Protein AF-A0AAV0BMM6-F1 (afdb_monomer_lite)

Radius of gyration: 24.95 Å; chains: 1; bounding box: 66×65×52 Å

Structure (mmCIF, N/CA/C/O backbone):
data_AF-A0AAV0BMM6-F1
#
_entry.id   AF-A0AAV0BMM6-F1
#
loop_
_atom_site.group_PDB
_atom_site.id
_atom_site.type_symbol
_atom_site.label_atom_id
_atom_site.label_alt_id
_atom_site.label_comp_id
_atom_site.label_asym_id
_atom_site.label_entity_id
_atom_site.label_seq_id
_atom_site.pdbx_PDB_ins_code
_atom_site.Cartn_x
_atom_site.Cartn_y
_atom_site.Cartn_z
_atom_site.occupancy
_atom_site.B_iso_or_equiv
_atom_site.auth_seq_id
_atom_site.auth_comp_id
_atom_site.auth_asym_id
_atom_site.auth_atom_id
_atom_site.pdbx_PDB_model_num
ATOM 1 N N . MET A 1 1 ? -19.109 -22.423 9.534 1.00 37.66 1 MET A N 1
ATOM 2 C CA . MET A 1 1 ? -19.018 -21.474 8.407 1.00 37.66 1 MET A CA 1
ATOM 3 C C . MET A 1 1 ? -18.085 -22.087 7.391 1.00 37.66 1 MET A C 1
ATOM 5 O O . MET A 1 1 ? -16.923 -22.285 7.727 1.00 37.66 1 MET A O 1
ATOM 9 N N . ASP A 1 2 ? -18.597 -22.428 6.211 1.00 36.97 2 ASP A N 1
ATOM 10 C CA . ASP A 1 2 ? -17.791 -23.041 5.158 1.00 36.97 2 ASP A CA 1
ATOM 11 C C . ASP A 1 2 ? -16.670 -22.086 4.744 1.00 36.97 2 ASP A C 1
ATOM 13 O O . ASP A 1 2 ? -16.885 -20.926 4.364 1.00 36.97 2 ASP A O 1
ATOM 17 N N . GLY A 1 3 ? -15.451 -22.559 4.994 1.00 43.50 3 GLY A N 1
ATOM 18 C CA . GLY A 1 3 ? -14.225 -21.788 4.916 1.00 43.50 3 GLY A CA 1
ATOM 19 C C . GLY A 1 3 ? -13.854 -21.536 3.468 1.00 43.50 3 GLY A C 1
ATOM 20 O O . GLY A 1 3 ? -13.722 -22.468 2.682 1.00 43.50 3 GLY A O 1
ATOM 21 N N . VAL A 1 4 ? -13.640 -20.269 3.118 1.00 49.59 4 VAL A N 1
ATOM 22 C CA . VAL A 1 4 ? -12.898 -19.953 1.898 1.00 49.59 4 VAL A CA 1
ATOM 23 C C . VAL A 1 4 ? -11.470 -20.414 2.136 1.00 49.59 4 VAL A C 1
ATOM 25 O O . VAL A 1 4 ? -10.751 -19.811 2.943 1.00 49.59 4 VAL A O 1
ATOM 28 N N . GLU A 1 5 ? -11.101 -21.511 1.485 1.00 54.88 5 GLU A N 1
ATOM 29 C CA . GLU A 1 5 ? -9.789 -22.126 1.634 1.00 54.88 5 GLU A CA 1
ATOM 30 C C . GLU A 1 5 ? -8.688 -21.128 1.259 1.00 54.88 5 GLU A C 1
ATOM 32 O O . GLU A 1 5 ? -8.805 -20.374 0.290 1.00 54.88 5 GLU A O 1
ATOM 37 N N . THR A 1 6 ? -7.610 -21.070 2.045 1.00 56.88 6 THR A N 1
ATOM 38 C CA . THR A 1 6 ? -6.420 -20.321 1.618 1.00 56.88 6 THR A CA 1
ATOM 39 C C . THR A 1 6 ? -5.848 -20.949 0.353 1.00 56.88 6 THR A C 1
ATOM 41 O O . THR A 1 6 ? -5.922 -22.161 0.161 1.00 56.88 6 THR A O 1
ATOM 44 N N . SER A 1 7 ? -5.135 -20.165 -0.460 1.00 56.78 7 SER A N 1
ATOM 45 C CA . SER A 1 7 ? -4.299 -20.751 -1.511 1.00 56.78 7 SER A CA 1
ATOM 46 C C . SER A 1 7 ? -3.309 -21.763 -0.913 1.00 56.78 7 SER A C 1
ATOM 48 O O . SER A 1 7 ? -3.018 -22.773 -1.533 1.00 56.78 7 SER A O 1
ATOM 50 N N . SER A 1 8 ? -2.822 -21.588 0.325 1.00 59.91 8 SER A N 1
ATOM 51 C CA . SER A 1 8 ? -1.996 -22.602 1.007 1.00 59.91 8 SER A CA 1
ATOM 52 C C . SER A 1 8 ? -2.755 -23.875 1.406 1.00 59.91 8 SER A C 1
ATOM 54 O O . SER A 1 8 ? -2.145 -24.938 1.402 1.00 59.91 8 SER A O 1
ATOM 56 N N . GLU A 1 9 ? -4.045 -23.808 1.731 1.00 63.84 9 GLU A N 1
ATOM 57 C CA . GLU A 1 9 ? -4.907 -24.977 1.971 1.00 63.84 9 GLU A CA 1
ATOM 58 C C . GLU A 1 9 ? -5.203 -25.727 0.665 1.00 63.84 9 GLU A C 1
ATOM 60 O O . GLU A 1 9 ? -5.022 -26.943 0.618 1.00 63.84 9 GLU A O 1
ATOM 65 N N . ILE A 1 10 ? -5.522 -25.009 -0.416 1.00 60.19 10 ILE A N 1
ATOM 66 C CA . ILE A 1 10 ? -5.736 -25.587 -1.754 1.00 60.19 10 ILE A CA 1
ATOM 67 C C . ILE A 1 10 ? -4.442 -26.242 -2.267 1.00 60.19 10 ILE A C 1
ATOM 69 O O . ILE A 1 10 ? -4.452 -27.398 -2.687 1.00 60.19 10 ILE A O 1
ATOM 73 N N . ARG A 1 11 ? -3.299 -25.549 -2.137 1.00 68.19 11 ARG A N 1
ATOM 74 C CA . ARG A 1 11 ? -1.959 -26.065 -2.486 1.00 68.19 11 ARG A CA 1
ATOM 75 C C . ARG A 1 11 ? -1.604 -27.349 -1.738 1.00 68.19 11 ARG A C 1
ATOM 77 O O . ARG A 1 11 ? -0.871 -28.173 -2.268 1.00 68.19 11 ARG A O 1
ATOM 84 N N . LYS A 1 12 ? -2.092 -27.511 -0.505 1.00 63.53 12 LYS A N 1
ATOM 85 C CA . LYS A 1 12 ? -1.848 -28.702 0.323 1.00 63.53 12 LYS A CA 1
ATOM 86 C C . LYS A 1 12 ? -2.784 -29.863 0.001 1.00 63.53 12 LYS A C 1
ATOM 88 O O . LYS A 1 12 ? -2.392 -31.002 0.227 1.00 63.53 12 LYS A O 1
ATOM 93 N N . LYS A 1 13 ? -3.998 -29.593 -0.485 1.00 67.88 13 LYS A N 1
ATOM 94 C CA . LYS A 1 13 ? -4.983 -30.632 -0.816 1.00 67.88 13 LYS A CA 1
ATOM 95 C C . LYS A 1 13 ? -4.657 -31.379 -2.104 1.00 67.88 13 LYS A C 1
ATOM 97 O O . LYS A 1 13 ? -4.911 -32.575 -2.166 1.00 67.88 13 LYS A O 1
ATOM 102 N N . ASP A 1 14 ? -4.066 -30.702 -3.086 1.00 73.50 14 ASP A N 1
ATOM 103 C CA . ASP A 1 14 ? -3.629 -31.332 -4.334 1.00 73.50 14 ASP A CA 1
ATOM 104 C C . ASP A 1 14 ? -2.257 -30.806 -4.776 1.00 73.50 14 ASP A C 1
ATOM 106 O O . ASP A 1 14 ? -2.109 -30.003 -5.701 1.00 73.50 14 ASP A O 1
ATOM 110 N N . ILE A 1 15 ? -1.231 -31.261 -4.052 1.00 73.50 15 ILE A N 1
ATOM 111 C CA . ILE A 1 15 ? 0.168 -30.879 -4.281 1.00 73.50 15 ILE A CA 1
ATOM 112 C C . ILE A 1 15 ? 0.622 -31.286 -5.691 1.00 73.50 15 ILE A C 1
ATOM 114 O O . ILE A 1 15 ? 1.382 -30.550 -6.318 1.00 73.50 15 ILE A O 1
ATOM 118 N N . ALA A 1 16 ? 0.155 -32.434 -6.194 1.00 71.94 16 ALA A N 1
ATOM 119 C CA . ALA A 1 16 ? 0.571 -32.976 -7.483 1.00 71.94 16 ALA A CA 1
ATOM 120 C C . ALA A 1 16 ? 0.026 -32.140 -8.652 1.00 71.94 16 ALA A C 1
ATOM 122 O O . ALA A 1 16 ? 0.805 -31.701 -9.501 1.00 71.94 16 ALA A O 1
ATOM 123 N N . SER A 1 17 ? -1.278 -31.841 -8.665 1.00 76.00 17 SER A N 1
ATOM 124 C CA . SER A 1 17 ? -1.874 -31.011 -9.719 1.00 76.00 17 SER A CA 1
ATOM 125 C C . SER A 1 17 ? -1.401 -29.562 -9.641 1.00 76.00 17 SER A C 1
ATOM 127 O O . SER A 1 17 ? -1.143 -28.942 -10.674 1.00 76.00 17 SER A O 1
ATOM 129 N N . TYR A 1 18 ? -1.225 -29.017 -8.429 1.00 79.50 18 TYR A N 1
ATOM 130 C CA . TYR A 1 18 ? -0.640 -27.688 -8.261 1.00 79.50 18 TYR A CA 1
ATOM 131 C C . TYR A 1 18 ? 0.808 -27.642 -8.760 1.00 79.50 18 TYR A C 1
ATOM 133 O O . TYR A 1 18 ? 1.168 -26.700 -9.461 1.00 79.50 18 TYR A O 1
ATOM 141 N N . GLY A 1 19 ? 1.621 -28.660 -8.458 1.00 82.44 19 GLY A N 1
ATOM 142 C CA . GLY A 1 19 ? 2.994 -28.781 -8.951 1.00 82.44 19 GLY A CA 1
ATOM 143 C C . GLY A 1 19 ? 3.061 -28.772 -10.477 1.00 82.44 19 GLY A C 1
ATOM 144 O O . GLY A 1 19 ? 3.734 -27.916 -11.050 1.00 82.44 19 GLY A O 1
ATOM 145 N N . ALA A 1 20 ? 2.281 -29.634 -11.136 1.00 84.12 20 ALA A N 1
ATOM 146 C CA . ALA A 1 20 ? 2.231 -29.716 -12.596 1.00 84.12 20 ALA A CA 1
ATOM 147 C C . ALA A 1 20 ? 1.731 -28.412 -13.249 1.00 84.12 20 ALA A C 1
ATOM 149 O O . ALA A 1 20 ? 2.314 -27.924 -14.221 1.00 84.12 20 ALA A O 1
ATOM 150 N N . ALA A 1 21 ? 0.681 -27.795 -12.696 1.00 82.44 21 ALA A N 1
ATOM 151 C CA . ALA A 1 21 ? 0.183 -26.509 -13.179 1.00 82.44 21 ALA A CA 1
ATOM 152 C C . ALA A 1 21 ? 1.222 -25.395 -12.988 1.00 82.44 21 ALA A C 1
ATOM 154 O O . ALA A 1 21 ? 1.429 -24.566 -13.877 1.00 82.44 21 ALA A O 1
ATOM 155 N N . ARG A 1 22 ? 1.905 -25.378 -11.841 1.00 86.62 22 ARG A N 1
ATOM 156 C CA . ARG A 1 22 ? 2.946 -24.399 -11.541 1.00 86.62 22 ARG A CA 1
ATOM 157 C C . ARG A 1 22 ? 4.121 -24.540 -12.498 1.00 86.62 22 ARG A C 1
ATOM 159 O O . ARG A 1 22 ? 4.547 -23.531 -13.047 1.00 86.62 22 ARG A O 1
ATOM 166 N N . GLU A 1 23 ? 4.606 -25.752 -12.749 1.00 89.94 23 GLU A N 1
ATOM 167 C CA . GLU A 1 23 ? 5.657 -26.021 -13.740 1.00 89.94 23 GLU A CA 1
ATOM 168 C C . GLU A 1 23 ? 5.253 -25.545 -15.137 1.00 89.94 23 GLU A C 1
ATOM 170 O O . GLU A 1 23 ? 6.019 -24.836 -15.798 1.00 89.94 23 GLU A O 1
ATOM 175 N N . TYR A 1 24 ? 4.014 -25.835 -15.550 1.00 89.00 24 TYR A N 1
ATOM 176 C CA . TYR A 1 24 ? 3.466 -25.333 -16.805 1.00 89.00 24 TYR A CA 1
ATOM 177 C C . TYR A 1 24 ? 3.529 -23.800 -16.873 1.00 89.00 24 TYR A C 1
ATOM 179 O O . TYR A 1 24 ? 4.106 -23.251 -17.813 1.00 89.00 24 TYR A O 1
ATOM 187 N N . TYR A 1 25 ? 3.016 -23.082 -15.871 1.00 86.88 25 TYR A N 1
ATOM 188 C CA . TYR A 1 25 ? 3.047 -21.616 -15.879 1.00 86.88 25 TYR A CA 1
ATOM 189 C C . TYR A 1 25 ? 4.459 -21.044 -15.748 1.00 86.88 25 TYR A C 1
ATOM 191 O O . TYR A 1 25 ? 4.751 -20.024 -16.373 1.00 86.88 25 TYR A O 1
ATOM 199 N N . VAL A 1 26 ? 5.356 -21.696 -15.003 1.00 90.62 26 VAL A N 1
ATOM 200 C CA . VAL A 1 26 ? 6.769 -21.300 -14.914 1.00 90.62 26 VAL A CA 1
ATOM 201 C C . VAL A 1 26 ? 7.421 -21.397 -16.291 1.00 90.62 26 VAL A C 1
ATOM 203 O O . VAL A 1 26 ? 8.120 -20.466 -16.684 1.00 90.62 26 VAL A O 1
ATOM 206 N N . SER A 1 27 ? 7.121 -22.443 -17.069 1.00 88.38 27 SER A N 1
ATOM 207 C CA . SER A 1 27 ? 7.632 -22.593 -18.439 1.00 88.38 27 SER A CA 1
ATOM 208 C C . SER A 1 27 ? 7.134 -21.503 -19.401 1.00 88.38 27 SER A C 1
ATOM 210 O O . SER A 1 27 ? 7.818 -21.175 -20.367 1.00 88.38 27 SER A O 1
ATOM 212 N N . LYS A 1 28 ? 5.950 -20.922 -19.147 1.00 89.12 28 LYS A N 1
ATOM 213 C CA . LYS A 1 28 ? 5.341 -19.892 -20.007 1.00 89.12 28 LYS A CA 1
ATOM 214 C C . LYS A 1 28 ? 5.661 -18.460 -19.583 1.00 89.12 28 LYS A C 1
ATOM 216 O O . LYS A 1 28 ? 5.808 -17.597 -20.441 1.00 89.12 28 LYS A O 1
ATOM 221 N N . LEU A 1 29 ? 5.728 -18.191 -18.279 1.00 80.94 29 LEU A N 1
ATOM 222 C CA . LEU A 1 29 ? 5.784 -16.836 -17.709 1.00 80.9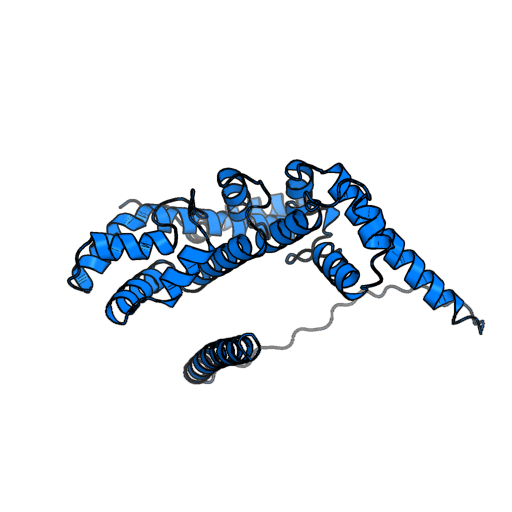4 29 LEU A CA 1
ATOM 223 C C . LEU A 1 29 ? 7.087 -16.548 -16.940 1.00 80.94 29 LEU A C 1
ATOM 225 O O . LEU A 1 29 ? 7.371 -15.395 -16.598 1.00 80.94 29 LEU A O 1
ATOM 229 N N . GLY A 1 30 ? 7.873 -17.589 -16.656 1.00 83.81 30 GLY A N 1
ATOM 230 C CA . GLY A 1 30 ? 9.050 -17.544 -15.794 1.00 83.81 30 GLY A CA 1
ATOM 231 C C . GLY A 1 30 ? 8.709 -17.543 -14.299 1.00 83.81 30 GLY A C 1
ATOM 232 O O . GLY A 1 30 ? 7.662 -17.050 -13.870 1.00 83.81 30 GLY A O 1
ATOM 233 N N . SER A 1 31 ? 9.637 -18.056 -13.484 1.00 85.00 31 SER A N 1
ATOM 234 C CA . SER A 1 31 ? 9.444 -18.275 -12.042 1.00 85.00 31 SER A CA 1
ATOM 235 C C . SER A 1 31 ? 8.995 -17.029 -11.282 1.00 85.00 31 SER A C 1
ATOM 237 O O . SER A 1 31 ? 8.081 -17.106 -10.464 1.00 85.00 31 SER A O 1
ATOM 239 N N . SER A 1 32 ? 9.579 -15.865 -11.579 1.00 80.69 32 SER A N 1
ATOM 240 C CA . SER A 1 32 ? 9.253 -14.633 -10.852 1.00 80.69 32 SER A CA 1
ATOM 241 C C . SER A 1 32 ? 7.830 -14.121 -11.125 1.00 80.69 32 SER A C 1
ATOM 243 O O . SER A 1 32 ? 7.269 -13.451 -10.268 1.00 80.69 32 SER A O 1
ATOM 245 N N . GLU A 1 33 ? 7.229 -14.398 -12.294 1.00 81.06 33 GLU A N 1
ATOM 246 C CA . GLU A 1 33 ? 5.852 -13.942 -12.586 1.00 81.06 33 GLU A CA 1
ATOM 247 C C . GLU A 1 33 ? 4.852 -14.841 -11.886 1.00 81.06 33 GLU A C 1
ATOM 249 O O . GLU A 1 33 ? 3.873 -14.362 -11.321 1.00 81.06 33 GLU A O 1
ATOM 254 N N . VAL A 1 34 ? 5.117 -16.146 -11.920 1.00 85.12 34 VAL A N 1
ATOM 255 C CA . VAL A 1 34 ? 4.301 -17.132 -11.221 1.00 85.12 34 VAL A CA 1
ATOM 256 C C . VAL A 1 34 ? 4.297 -16.830 -9.729 1.00 85.12 34 VAL A C 1
ATOM 258 O O . VAL A 1 34 ? 3.224 -16.697 -9.152 1.00 85.12 34 VAL A O 1
ATOM 261 N N . GLN A 1 35 ? 5.470 -16.596 -9.135 1.00 83.94 35 GLN A N 1
ATOM 262 C CA . GLN A 1 35 ? 5.571 -16.211 -7.729 1.00 83.94 35 GLN A CA 1
ATOM 263 C C . GLN A 1 35 ? 4.778 -14.932 -7.422 1.00 83.94 35 GLN A C 1
ATOM 265 O O . GLN A 1 35 ? 3.995 -14.909 -6.476 1.00 83.94 35 GLN A O 1
ATOM 270 N N . ARG A 1 36 ? 4.915 -13.881 -8.242 1.00 82.69 36 ARG A N 1
ATOM 271 C CA . ARG A 1 36 ? 4.151 -12.639 -8.055 1.00 82.69 36 ARG A CA 1
ATOM 272 C C . ARG A 1 36 ? 2.639 -12.896 -8.080 1.00 82.69 36 ARG A C 1
ATOM 274 O O . ARG A 1 36 ? 1.915 -12.364 -7.246 1.00 82.69 36 ARG A O 1
ATOM 281 N N . ARG A 1 37 ? 2.144 -13.714 -9.016 1.00 83.56 37 ARG A N 1
ATOM 282 C CA . ARG A 1 37 ? 0.711 -14.059 -9.121 1.00 83.56 37 ARG A CA 1
ATOM 283 C C . ARG A 1 37 ? 0.215 -14.885 -7.934 1.00 83.56 37 ARG A C 1
ATOM 285 O O . ARG A 1 37 ? -0.913 -14.687 -7.483 1.00 83.56 37 ARG A O 1
ATOM 292 N N . GLU A 1 38 ? 1.050 -15.778 -7.415 1.00 85.06 38 GLU A N 1
ATOM 293 C CA . GLU A 1 38 ? 0.770 -16.533 -6.190 1.00 85.06 38 GLU A CA 1
ATOM 294 C C . GLU A 1 38 ? 0.638 -15.583 -4.988 1.00 85.06 38 GLU A C 1
ATOM 296 O O . GLU A 1 38 ? -0.358 -15.638 -4.268 1.00 85.06 38 GLU A O 1
ATOM 301 N N . GLU A 1 39 ? 1.578 -14.647 -4.826 1.00 82.94 39 GLU A N 1
ATOM 302 C CA . GLU A 1 39 ? 1.552 -13.626 -3.769 1.00 82.94 39 GLU A CA 1
ATOM 303 C C . GLU A 1 39 ? 0.333 -12.697 -3.885 1.00 82.94 39 GLU A C 1
ATOM 305 O O . GLU A 1 39 ? -0.310 -12.377 -2.883 1.00 82.94 39 GLU A O 1
ATOM 310 N N . VAL A 1 40 ? -0.023 -12.297 -5.108 1.00 84.00 40 VAL A N 1
ATOM 311 C CA . VAL A 1 40 ? -1.235 -11.525 -5.411 1.00 84.00 40 VAL A CA 1
ATOM 312 C C . VAL A 1 40 ? -2.489 -12.269 -4.977 1.00 84.00 40 VAL A C 1
ATOM 314 O O . VAL A 1 40 ? -3.328 -11.702 -4.278 1.00 84.00 40 VAL A O 1
ATOM 317 N N . THR A 1 41 ? -2.594 -13.548 -5.329 1.00 82.44 41 THR A N 1
ATOM 318 C CA . THR A 1 41 ? -3.737 -14.386 -4.949 1.00 82.44 41 THR A CA 1
ATOM 319 C C . THR A 1 41 ? -3.844 -14.490 -3.427 1.00 82.44 41 THR A C 1
ATOM 321 O O . THR A 1 41 ? -4.918 -14.301 -2.856 1.00 82.44 41 THR A O 1
ATOM 324 N N . ASP A 1 42 ? -2.719 -14.713 -2.743 1.00 83.31 42 ASP A N 1
ATOM 325 C CA . ASP A 1 42 ? -2.668 -14.746 -1.281 1.00 83.31 42 ASP A CA 1
ATOM 326 C C . ASP A 1 42 ? -3.091 -13.408 -0.653 1.00 83.31 42 ASP A C 1
ATOM 328 O O . ASP A 1 42 ? -3.805 -13.391 0.353 1.00 83.31 42 ASP A O 1
ATOM 332 N N . ASN A 1 43 ? -2.691 -12.278 -1.240 1.00 81.69 43 ASN A N 1
ATOM 333 C CA . ASN A 1 43 ? -3.108 -10.951 -0.785 1.00 81.69 43 ASN A CA 1
ATOM 334 C C . ASN A 1 43 ? -4.612 -10.729 -0.977 1.00 81.69 43 ASN A C 1
ATOM 336 O O . ASN A 1 43 ? -5.273 -10.258 -0.052 1.00 81.69 43 ASN A O 1
ATOM 340 N N . GLN A 1 44 ? -5.169 -11.112 -2.126 1.00 82.56 44 GLN A N 1
ATOM 341 C CA . GLN A 1 44 ? -6.600 -10.987 -2.411 1.00 82.56 44 GLN A CA 1
ATOM 342 C C . GLN A 1 44 ? -7.448 -11.829 -1.452 1.00 82.56 44 GLN A C 1
ATOM 344 O O . GLN A 1 44 ? -8.423 -11.329 -0.893 1.00 82.56 44 GLN A O 1
ATOM 349 N N . ILE A 1 45 ? -7.038 -13.073 -1.179 1.00 83.75 45 ILE A N 1
ATOM 350 C CA . ILE A 1 45 ? -7.711 -13.942 -0.203 1.00 83.75 45 ILE A CA 1
ATOM 351 C C . ILE A 1 45 ? -7.655 -13.332 1.204 1.00 83.75 45 ILE A C 1
ATOM 353 O O . ILE A 1 45 ? -8.656 -13.350 1.922 1.00 83.75 45 ILE A O 1
ATOM 357 N N . LYS A 1 46 ? -6.508 -12.775 1.616 1.00 85.88 46 LYS A N 1
ATOM 358 C CA . LYS A 1 46 ? -6.379 -12.100 2.920 1.00 85.88 46 LYS A CA 1
ATOM 359 C C . LYS A 1 46 ? -7.320 -10.905 3.031 1.00 85.88 46 LYS A C 1
ATOM 361 O O . LYS A 1 46 ? -8.025 -10.802 4.029 1.00 85.88 46 LYS A O 1
ATOM 366 N N . GLN A 1 47 ? -7.370 -10.046 2.013 1.00 85.12 47 GLN A N 1
ATOM 367 C CA . GLN A 1 47 ? -8.282 -8.898 1.998 1.00 85.12 47 GLN A CA 1
ATOM 368 C C . GLN A 1 47 ? -9.742 -9.339 2.040 1.00 85.12 47 GLN A C 1
ATOM 370 O O . GLN A 1 47 ? -10.508 -8.833 2.854 1.00 85.12 47 GLN A O 1
ATOM 375 N N . PHE A 1 48 ? -10.111 -10.348 1.247 1.00 86.31 48 PHE A N 1
ATOM 376 C CA . PHE A 1 48 ? -11.457 -10.912 1.282 1.00 86.31 48 PHE A CA 1
ATOM 377 C C . PHE A 1 48 ? -11.838 -11.398 2.687 1.00 86.31 48 PHE A C 1
ATOM 379 O O . PHE A 1 48 ? -12.944 -11.138 3.154 1.00 86.31 48 PHE A O 1
ATOM 386 N N . ARG A 1 49 ? -10.922 -12.073 3.393 1.00 87.75 49 ARG A N 1
ATOM 387 C CA . ARG A 1 49 ? -11.151 -12.520 4.776 1.00 87.75 49 ARG A CA 1
ATOM 388 C C . ARG A 1 49 ? -11.326 -11.353 5.741 1.00 87.75 49 ARG A C 1
ATOM 390 O O . ARG A 1 49 ? -12.238 -11.406 6.558 1.00 87.75 49 ARG A O 1
ATOM 397 N N . ILE A 1 50 ? -10.492 -10.318 5.624 1.00 90.38 50 ILE A N 1
ATOM 398 C CA . ILE A 1 50 ? -10.588 -9.107 6.450 1.00 90.38 50 ILE A CA 1
ATOM 399 C C . ILE A 1 50 ? -11.957 -8.449 6.275 1.00 90.38 50 ILE A C 1
ATOM 401 O O . ILE A 1 50 ? -12.627 -8.179 7.268 1.00 90.38 50 ILE A O 1
ATOM 405 N N . VAL A 1 51 ? -12.376 -8.243 5.026 1.00 89.12 51 VAL A N 1
ATOM 406 C CA . VAL A 1 51 ? -13.669 -7.644 4.670 1.00 89.12 51 VAL A CA 1
ATOM 407 C C . VAL A 1 51 ? -14.823 -8.500 5.186 1.00 89.12 51 VAL A C 1
ATOM 409 O O . VAL A 1 51 ? -15.684 -8.017 5.917 1.00 89.12 51 VAL A O 1
ATOM 412 N N . LYS A 1 52 ? -14.811 -9.803 4.880 1.00 90.38 52 LYS A N 1
ATOM 413 C CA . LYS A 1 52 ? -15.874 -10.733 5.282 1.00 90.38 52 LYS A CA 1
ATOM 414 C C . LYS A 1 52 ? -16.028 -10.822 6.803 1.00 90.38 52 LYS A C 1
ATOM 416 O O . LYS A 1 52 ? -17.152 -10.916 7.282 1.00 90.38 52 LYS A O 1
ATOM 421 N N . GLY A 1 53 ? -14.924 -10.819 7.551 1.00 93.12 53 GLY A N 1
ATOM 422 C CA . GLY A 1 53 ? -14.931 -10.922 9.013 1.00 93.12 53 GLY A CA 1
ATOM 423 C C . GLY A 1 53 ? -15.078 -9.589 9.750 1.00 93.12 53 GLY A C 1
ATOM 424 O O . GLY A 1 53 ? -15.152 -9.591 10.976 1.00 93.12 53 GLY A O 1
ATOM 425 N N . TRP A 1 54 ? -15.116 -8.453 9.043 1.00 94.44 54 TRP A N 1
ATOM 426 C CA . TRP A 1 54 ? -15.010 -7.129 9.661 1.00 94.44 54 TRP A CA 1
ATOM 427 C C . TRP A 1 54 ? -16.104 -6.863 10.697 1.00 94.44 54 TRP A C 1
ATOM 429 O O . TRP A 1 54 ? -15.812 -6.501 11.835 1.00 94.44 54 TRP A O 1
ATOM 439 N N . LYS A 1 55 ? -17.369 -7.097 10.324 1.00 94.62 55 LYS A N 1
ATOM 440 C CA . LYS A 1 55 ? -18.525 -6.852 11.203 1.00 94.62 55 LYS A CA 1
ATOM 441 C C . LYS A 1 55 ? -18.540 -7.771 12.421 1.00 94.62 55 LYS A C 1
ATOM 443 O O . LYS A 1 55 ? -18.903 -7.334 13.511 1.00 94.62 55 LYS A O 1
ATOM 448 N N . ASP A 1 56 ? -18.127 -9.024 12.254 1.00 95.31 56 ASP A N 1
ATOM 449 C CA . ASP A 1 56 ? -18.020 -9.973 13.364 1.00 95.31 56 ASP A CA 1
ATOM 450 C C . ASP A 1 56 ? -16.914 -9.540 14.332 1.00 95.31 56 ASP A C 1
ATOM 452 O O . ASP A 1 56 ? -17.100 -9.562 15.553 1.00 95.31 56 ASP A O 1
ATOM 456 N N . GLN A 1 57 ? -15.787 -9.066 13.794 1.00 96.25 57 GLN A N 1
ATOM 457 C CA . GLN A 1 57 ? -14.696 -8.539 14.598 1.00 96.25 57 GLN A CA 1
ATOM 458 C C . GLN A 1 57 ? -15.098 -7.266 15.348 1.00 96.25 57 GLN A C 1
ATOM 460 O O . GLN A 1 57 ? -14.815 -7.160 16.538 1.00 96.25 57 GLN A O 1
ATOM 465 N N . GLU A 1 58 ? -15.788 -6.326 14.701 1.00 96.56 58 GLU A N 1
ATOM 466 C CA . GLU A 1 58 ? -16.292 -5.103 15.337 1.00 96.56 58 GLU A CA 1
ATOM 467 C C . GLU A 1 58 ? -17.152 -5.438 16.569 1.00 96.56 58 GLU A C 1
ATOM 469 O O . GLU A 1 58 ? -16.944 -4.907 17.663 1.00 96.56 58 GLU A O 1
ATOM 474 N N . GLN A 1 59 ? -18.061 -6.412 16.432 1.00 96.44 59 GLN A N 1
ATOM 475 C CA . GLN A 1 59 ? -18.868 -6.907 17.548 1.00 96.44 59 GLN A CA 1
ATOM 476 C C . GLN A 1 59 ? -18.021 -7.574 18.636 1.00 96.44 59 GLN A C 1
ATOM 478 O O . GLN A 1 59 ? -18.304 -7.400 19.823 1.00 96.44 59 GLN A O 1
ATOM 483 N N . SER A 1 60 ? -17.005 -8.345 18.249 1.00 96.88 60 SER A N 1
ATOM 484 C CA . SER A 1 60 ? -16.094 -9.002 19.186 1.00 96.88 60 SER A CA 1
ATOM 485 C C . SER A 1 60 ? -15.288 -7.987 20.003 1.00 96.88 60 SER A C 1
ATOM 487 O O . SER A 1 60 ? -15.160 -8.152 21.215 1.00 96.88 60 SER A O 1
ATOM 489 N N . ILE A 1 61 ? -14.777 -6.929 19.368 1.00 96.31 61 ILE A N 1
ATOM 490 C CA . ILE A 1 61 ? -14.010 -5.862 20.028 1.00 96.31 61 ILE A CA 1
ATOM 491 C C . ILE A 1 61 ? -14.912 -5.058 20.971 1.00 96.31 61 ILE A C 1
ATOM 493 O O . ILE A 1 61 ? -14.553 -4.842 22.126 1.00 96.31 61 ILE A O 1
ATOM 497 N N . SER A 1 62 ? -16.107 -4.666 20.515 1.00 96.12 62 SER A N 1
ATOM 498 C CA . SER A 1 62 ? -17.080 -3.942 21.347 1.00 96.12 62 SER A CA 1
ATOM 499 C C . SER A 1 62 ? -17.425 -4.725 22.618 1.00 96.12 62 SER A C 1
ATOM 501 O O . SER A 1 62 ? -17.377 -4.171 23.718 1.00 96.12 62 SER A O 1
ATOM 503 N N . LYS A 1 63 ? -17.675 -6.036 22.494 1.00 95.62 63 LYS A N 1
ATOM 504 C CA . LYS A 1 63 ? -17.943 -6.916 23.642 1.00 95.62 63 LYS A CA 1
ATOM 505 C C . LYS A 1 63 ? -16.732 -7.076 24.561 1.00 95.62 63 LYS A C 1
ATOM 507 O O . LYS A 1 63 ? -16.898 -7.037 25.775 1.00 95.62 63 LYS A O 1
ATOM 512 N N . SER A 1 64 ? -15.532 -7.274 24.013 1.00 94.50 64 SER A N 1
ATOM 513 C CA . SER A 1 64 ? -14.335 -7.547 24.821 1.00 94.50 64 SER A CA 1
ATOM 514 C C . SER A 1 64 ? -13.834 -6.322 25.585 1.00 94.50 64 SER A C 1
ATOM 516 O O . SER A 1 64 ? -13.294 -6.461 26.682 1.00 94.50 64 SER A O 1
ATOM 518 N N . LEU A 1 65 ? -14.028 -5.126 25.028 1.00 92.81 65 LEU A N 1
ATOM 519 C CA . LEU A 1 65 ? -13.631 -3.865 25.651 1.00 92.81 65 LEU A CA 1
ATOM 520 C C . LEU A 1 65 ? -14.767 -3.188 26.427 1.00 92.81 65 LEU A C 1
ATOM 522 O O . LEU A 1 65 ? -14.502 -2.209 27.120 1.00 92.81 65 LEU A O 1
ATOM 526 N N . ASN A 1 66 ? -15.991 -3.724 26.356 1.00 93.69 66 ASN A N 1
ATOM 527 C CA . ASN A 1 66 ? -17.204 -3.135 26.928 1.00 93.69 66 ASN A CA 1
ATOM 528 C C . ASN A 1 66 ? -17.411 -1.676 26.471 1.00 93.69 66 ASN A C 1
ATOM 530 O O . ASN A 1 66 ? -17.616 -0.777 27.286 1.00 93.69 66 ASN A O 1
ATOM 534 N N . LEU A 1 67 ? -17.313 -1.453 25.156 1.00 91.31 67 LEU A N 1
ATOM 535 C CA . LEU A 1 67 ? -17.442 -0.142 24.510 1.00 91.31 67 LEU A CA 1
ATOM 536 C C . L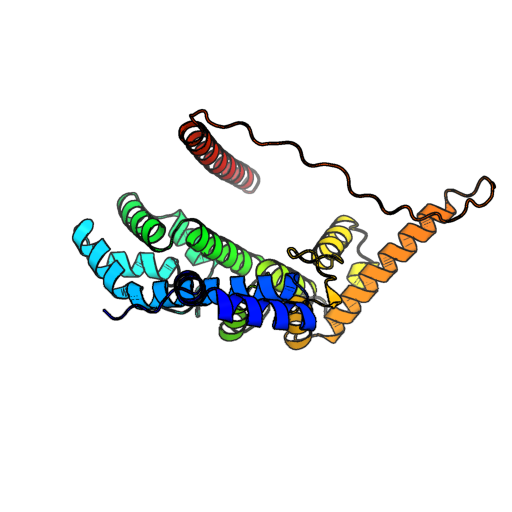EU A 1 67 ? -18.601 -0.125 23.499 1.00 91.31 67 LEU A C 1
ATOM 538 O O . LEU A 1 67 ? -18.917 -1.176 22.925 1.00 91.31 67 LEU A O 1
ATOM 542 N N . PRO A 1 68 ? -19.211 1.048 23.233 1.00 92.88 68 PRO A N 1
ATOM 543 C CA . PRO A 1 68 ? -20.197 1.208 22.166 1.00 92.88 68 PRO A CA 1
ATOM 544 C C . PRO A 1 68 ? -19.642 0.752 20.813 1.00 92.88 68 PRO A C 1
ATOM 546 O O . PRO A 1 68 ? -18.461 0.946 20.514 1.00 92.88 68 PRO A O 1
ATOM 549 N N . LYS A 1 69 ? -20.493 0.146 19.978 1.00 92.56 69 LYS A N 1
ATOM 550 C CA . LYS A 1 69 ? -20.074 -0.340 18.654 1.00 92.56 69 LYS A CA 1
ATOM 551 C C . LYS A 1 69 ? -19.658 0.808 17.747 1.00 92.56 69 LYS A C 1
ATOM 553 O O . LYS A 1 69 ? -18.722 0.660 16.979 1.00 92.56 69 LYS A O 1
ATOM 558 N N . GLU A 1 70 ? -20.315 1.949 17.889 1.00 92.00 70 GLU A N 1
ATOM 559 C CA . GLU A 1 70 ? -20.080 3.169 17.125 1.00 92.00 70 GLU A CA 1
ATOM 560 C C . GLU A 1 70 ? -18.636 3.659 17.293 1.00 92.00 70 GLU A C 1
ATOM 562 O O . GLU A 1 70 ? -18.004 4.059 16.317 1.00 92.00 70 GLU A O 1
ATOM 567 N N . GLU A 1 71 ? -18.084 3.549 18.504 1.00 90.69 71 GLU A N 1
ATOM 568 C CA . GLU A 1 71 ? -16.700 3.928 18.794 1.00 90.69 71 GLU A CA 1
ATOM 569 C C . GLU A 1 71 ? -15.708 2.969 18.124 1.00 90.69 71 GLU A C 1
ATOM 571 O O . GLU A 1 71 ? -14.769 3.376 17.438 1.00 90.69 71 GLU A O 1
ATOM 576 N N . VAL A 1 72 ? -15.969 1.663 18.239 1.00 94.38 72 VAL A N 1
ATOM 577 C CA . VAL A 1 72 ? -15.165 0.624 17.579 1.00 94.38 72 VAL A CA 1
ATOM 578 C C . VAL A 1 72 ? -15.200 0.779 16.059 1.00 94.38 72 VAL A C 1
ATOM 580 O O . VAL A 1 72 ? -14.160 0.666 15.401 1.00 94.38 72 VAL A O 1
ATOM 583 N N . HIS A 1 73 ? -16.381 1.067 15.517 1.00 93.75 73 HIS A N 1
ATOM 584 C CA . HIS A 1 73 ? -16.624 1.311 14.104 1.00 93.75 73 HIS A CA 1
ATOM 585 C C . HIS A 1 73 ? -15.858 2.542 13.608 1.00 93.75 73 HIS A C 1
ATOM 587 O O . HIS A 1 73 ? -15.165 2.463 12.593 1.00 93.75 73 HIS A O 1
ATOM 593 N N . ARG A 1 74 ? -15.906 3.660 14.350 1.00 91.94 74 ARG A N 1
ATOM 594 C CA . ARG A 1 74 ? -15.176 4.898 14.032 1.00 91.94 74 ARG A CA 1
ATOM 595 C C . ARG A 1 74 ? -13.680 4.637 13.860 1.00 91.94 74 ARG A C 1
ATOM 597 O O . ARG A 1 74 ? -13.116 5.004 12.830 1.00 91.94 74 ARG A O 1
ATOM 604 N N . ILE A 1 75 ? -13.049 3.968 14.827 1.00 91.44 75 ILE A N 1
ATOM 605 C CA . ILE A 1 75 ? -11.617 3.632 14.758 1.00 91.44 75 ILE A CA 1
ATOM 606 C C . ILE A 1 75 ? -11.327 2.653 13.617 1.00 91.44 75 ILE A C 1
ATOM 608 O O . ILE A 1 75 ? -10.338 2.810 12.901 1.00 91.44 75 ILE A O 1
ATOM 612 N N . GLY A 1 76 ? -12.202 1.670 13.402 1.00 91.81 76 GLY A N 1
ATOM 613 C CA . GLY A 1 76 ? -12.088 0.744 12.279 1.00 91.81 76 GLY A CA 1
ATOM 614 C C . GLY A 1 76 ? -12.099 1.460 10.922 1.00 91.81 76 GLY A C 1
ATOM 615 O O . GLY A 1 76 ? -11.291 1.145 10.044 1.00 91.81 76 GLY A O 1
ATOM 616 N N . ASN A 1 77 ? -12.953 2.471 10.761 1.00 90.69 77 ASN A N 1
ATOM 617 C CA . ASN A 1 77 ? -13.051 3.258 9.531 1.00 90.69 77 ASN A CA 1
ATOM 618 C C . ASN A 1 77 ? -11.814 4.122 9.269 1.00 90.69 77 ASN A C 1
ATOM 620 O O . ASN A 1 77 ? -11.439 4.278 8.109 1.00 90.69 77 ASN A O 1
ATOM 624 N N . LEU A 1 78 ? -11.108 4.596 10.305 1.00 89.50 78 LEU A N 1
ATOM 625 C CA . LEU A 1 78 ? -9.800 5.252 10.124 1.00 89.50 78 LEU A CA 1
ATOM 626 C C . LEU A 1 78 ? -8.773 4.320 9.462 1.00 89.50 78 LEU A C 1
ATOM 628 O O . LEU A 1 78 ? -7.842 4.773 8.801 1.00 89.50 78 LEU A O 1
ATOM 632 N N . LEU A 1 79 ? -8.949 3.006 9.615 1.00 88.94 79 LEU A N 1
ATOM 633 C CA . LEU A 1 79 ? -8.130 1.987 8.966 1.00 88.94 79 LEU A CA 1
ATOM 634 C C . LEU A 1 79 ? -8.721 1.507 7.638 1.00 88.94 79 LEU A C 1
ATOM 636 O O . LEU A 1 79 ? -8.211 0.537 7.087 1.00 88.94 79 LEU A O 1
ATOM 640 N N . GLY A 1 80 ? -9.771 2.143 7.121 1.00 83.56 80 GLY A N 1
ATOM 641 C CA . GLY A 1 80 ? -10.426 1.789 5.862 1.00 83.56 80 GLY A CA 1
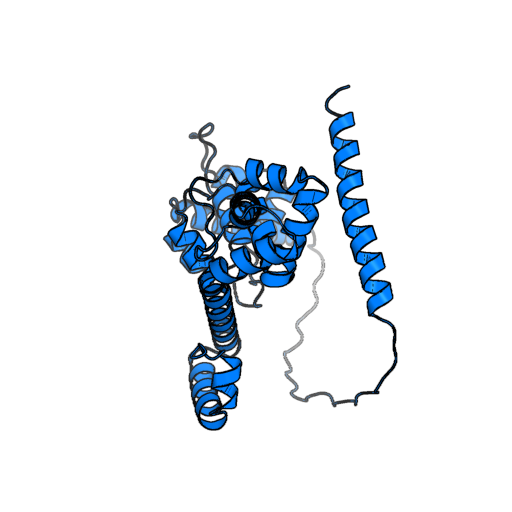ATOM 642 C C . GLY A 1 80 ? -11.666 0.893 5.997 1.00 83.56 80 GLY A C 1
ATOM 643 O O . GLY A 1 80 ? -12.300 0.581 4.993 1.00 83.56 80 GLY A O 1
ATOM 644 N N . GLY A 1 81 ? -12.059 0.470 7.199 1.00 85.88 81 GLY A N 1
ATOM 645 C CA . GLY A 1 81 ? -13.333 -0.236 7.378 1.00 85.88 81 GLY A CA 1
ATOM 646 C C . GLY A 1 81 ? -13.429 -1.595 6.663 1.00 85.88 81 GLY A C 1
ATOM 647 O O . GLY A 1 81 ? -12.426 -2.281 6.436 1.00 85.88 81 GLY A O 1
ATOM 648 N N . ASP A 1 82 ? -14.665 -1.970 6.315 1.00 82.06 82 ASP A N 1
ATOM 649 C CA . ASP A 1 82 ? -15.054 -3.261 5.724 1.00 82.06 82 ASP A CA 1
ATOM 650 C C . ASP A 1 82 ? -14.974 -3.308 4.193 1.00 82.06 82 ASP A C 1
ATOM 652 O O . ASP A 1 82 ? -15.359 -4.298 3.575 1.00 82.06 82 ASP A O 1
ATOM 656 N N . LYS A 1 83 ? -14.473 -2.259 3.554 1.00 77.62 83 LYS A N 1
ATOM 657 C CA . LYS A 1 83 ? -14.313 -2.213 2.102 1.00 77.62 83 LYS A CA 1
ATOM 658 C C . LYS A 1 83 ? -13.008 -2.885 1.672 1.00 77.62 83 LYS A C 1
ATOM 660 O O . LYS A 1 83 ? -12.048 -3.012 2.438 1.00 77.62 83 LYS A O 1
ATOM 665 N N . PHE A 1 84 ? -12.968 -3.306 0.409 1.00 69.69 84 PHE A N 1
ATOM 666 C CA . PHE A 1 84 ? -11.735 -3.813 -0.179 1.00 69.69 84 PHE A CA 1
ATOM 667 C C . PHE A 1 84 ? -10.700 -2.686 -0.212 1.00 69.69 84 PHE A C 1
ATOM 669 O O . PHE A 1 84 ? -10.981 -1.608 -0.717 1.00 69.69 84 PHE A O 1
ATOM 676 N N . PHE A 1 85 ? -9.529 -2.919 0.372 1.00 63.69 85 PHE A N 1
ATOM 677 C CA . PHE A 1 85 ? -8.532 -1.872 0.551 1.00 63.69 85 PHE A CA 1
ATOM 678 C C . PHE A 1 85 ? -7.801 -1.520 -0.766 1.00 63.69 85 PHE A C 1
ATOM 680 O O . PHE A 1 85 ? -7.435 -2.447 -1.502 1.00 63.69 85 PHE A O 1
ATOM 687 N N . PRO A 1 86 ? -7.475 -0.231 -1.014 1.00 57.59 86 PRO A N 1
ATOM 688 C CA . PRO A 1 86 ? -7.828 0.945 -0.235 1.00 57.59 86 PRO A CA 1
ATOM 689 C C . PRO A 1 86 ? -9.284 1.336 -0.366 1.00 57.59 86 PRO A C 1
ATOM 691 O O . PRO A 1 86 ? -9.891 1.220 -1.416 1.00 57.59 86 PRO A O 1
ATOM 694 N N . SER A 1 87 ? -9.791 1.822 0.749 1.00 58.12 87 SER A N 1
ATOM 695 C CA . SER A 1 87 ? -11.198 2.100 0.977 1.00 58.12 87 SER A CA 1
ATOM 696 C C . SER A 1 87 ? -11.414 3.496 1.555 1.00 58.12 87 SER A C 1
ATOM 698 O O . SER A 1 87 ? -12.351 3.741 2.319 1.00 58.12 87 SER A O 1
ATOM 700 N N . PHE A 1 88 ? -10.483 4.394 1.245 1.00 60.56 88 PHE A N 1
ATOM 701 C CA . PHE A 1 88 ? -10.432 5.755 1.754 1.00 60.56 88 PHE A CA 1
ATOM 702 C C . PHE A 1 88 ? -11.246 6.720 0.877 1.00 60.56 88 PHE A C 1
ATOM 704 O O . PHE A 1 88 ? -10.815 7.857 0.683 1.00 60.56 88 PHE A O 1
ATOM 711 N N . ASP A 1 89 ? -12.418 6.279 0.402 1.00 53.31 89 ASP A N 1
ATOM 712 C CA . ASP A 1 89 ? -13.350 7.101 -0.382 1.00 53.31 89 ASP A CA 1
ATOM 713 C C . ASP A 1 89 ? -13.603 8.433 0.324 1.00 53.31 89 ASP A C 1
ATOM 715 O O . ASP A 1 89 ? -14.055 8.461 1.471 1.00 53.31 89 ASP A O 1
ATOM 719 N N . ASP A 1 90 ? -13.307 9.534 -0.369 1.00 56.75 90 ASP A N 1
ATOM 720 C CA . ASP A 1 90 ? -13.485 10.912 0.106 1.00 56.75 90 ASP A CA 1
ATOM 721 C C . ASP A 1 90 ? -12.764 11.246 1.425 1.00 56.75 90 ASP A C 1
ATOM 723 O O . ASP A 1 90 ? -12.964 12.316 2.008 1.00 56.75 90 ASP A O 1
ATOM 727 N N . VAL A 1 91 ? -11.886 10.360 1.903 1.00 65.56 91 VAL A N 1
ATOM 728 C CA . VAL A 1 91 ? -11.199 10.555 3.169 1.00 65.56 91 VAL A CA 1
ATOM 729 C C . VAL A 1 91 ? -9.934 11.374 2.945 1.00 65.56 91 VAL A C 1
ATOM 731 O O . VAL A 1 91 ? -9.020 11.004 2.203 1.00 65.56 91 VAL A O 1
ATOM 734 N N . ASN A 1 92 ? -9.834 12.495 3.654 1.00 81.38 92 ASN A N 1
ATOM 735 C CA . ASN A 1 92 ? -8.601 13.260 3.717 1.00 81.38 92 ASN A CA 1
ATOM 736 C C . ASN A 1 92 ? -7.530 12.435 4.454 1.00 81.38 92 ASN A C 1
ATOM 738 O O . ASN A 1 92 ? -7.570 12.263 5.677 1.00 81.38 92 ASN A O 1
ATOM 742 N N . ALA A 1 93 ? -6.561 11.909 3.699 1.00 85.44 93 ALA A N 1
ATOM 743 C CA . ALA A 1 93 ? -5.505 11.049 4.231 1.00 85.44 93 ALA A CA 1
ATOM 744 C C . ALA A 1 93 ? -4.704 11.724 5.358 1.00 85.44 93 ALA A C 1
ATOM 746 O O . ALA A 1 93 ? -4.356 11.070 6.341 1.00 85.44 93 ALA A O 1
ATOM 747 N N . GLY A 1 94 ? -4.464 13.037 5.257 1.00 85.50 94 GLY A N 1
ATOM 748 C CA . GLY A 1 94 ? -3.774 13.805 6.294 1.00 85.50 94 GLY A CA 1
ATOM 749 C C . GLY A 1 94 ? -4.610 13.969 7.565 1.00 85.50 94 GLY A C 1
ATOM 750 O O . GLY A 1 94 ? -4.089 13.841 8.671 1.00 85.50 94 GLY A O 1
ATOM 751 N N . GLU A 1 95 ? -5.918 14.205 7.439 1.00 87.94 95 GLU A N 1
ATOM 752 C CA . GLU A 1 95 ? -6.825 14.237 8.599 1.00 87.94 95 GLU A CA 1
ATOM 753 C C . GLU A 1 95 ? -6.958 12.864 9.255 1.00 87.94 95 GLU A C 1
ATOM 755 O O . GLU A 1 95 ? -6.941 12.772 10.479 1.00 87.94 95 GLU A O 1
ATOM 760 N N . THR A 1 96 ? -6.990 11.793 8.463 1.00 89.50 96 THR A N 1
ATOM 761 C CA . THR A 1 96 ? -7.030 10.412 8.968 1.00 89.50 96 THR A CA 1
ATOM 762 C C . THR A 1 96 ? -5.777 10.068 9.751 1.00 89.50 96 THR A C 1
ATOM 764 O O . THR A 1 96 ? -5.862 9.533 10.852 1.00 89.50 96 THR A O 1
ATOM 767 N N . LEU A 1 97 ? -4.600 10.406 9.216 1.00 89.69 97 LEU A N 1
ATOM 768 C CA . LEU A 1 97 ? -3.335 10.188 9.911 1.00 89.69 97 LEU A CA 1
ATOM 769 C C . LEU A 1 97 ? -3.284 10.968 11.223 1.00 89.69 97 LEU A C 1
ATOM 771 O O . LEU A 1 97 ? -2.931 10.393 12.247 1.00 89.69 97 LEU A O 1
ATOM 775 N N . LYS A 1 98 ? -3.714 12.235 11.224 1.00 89.94 98 LYS A N 1
ATOM 776 C CA . LYS A 1 98 ? -3.823 13.029 12.456 1.00 89.94 98 LYS A CA 1
ATOM 777 C C . LYS A 1 98 ? -4.816 12.427 13.444 1.00 89.94 98 LYS A C 1
ATOM 779 O O . LYS A 1 98 ? -4.542 12.435 14.637 1.00 89.94 98 LYS A O 1
ATOM 784 N N . ALA A 1 99 ? -5.955 11.920 12.978 1.00 89.50 99 ALA A N 1
ATOM 785 C CA . ALA A 1 99 ? -6.936 11.270 13.838 1.00 89.50 99 ALA A CA 1
ATOM 786 C C . ALA A 1 99 ? -6.346 10.015 14.495 1.00 89.50 99 ALA A C 1
ATOM 788 O O . ALA A 1 99 ? -6.506 9.844 15.695 1.00 89.50 99 ALA A O 1
ATOM 789 N N . ILE A 1 100 ? -5.599 9.198 13.742 1.00 89.38 100 ILE A N 1
ATOM 790 C CA . ILE A 1 100 ? -4.884 8.026 14.273 1.00 89.38 100 ILE A CA 1
ATOM 791 C C . ILE A 1 100 ? -3.782 8.440 15.266 1.00 89.38 100 ILE A C 1
ATOM 793 O O . ILE A 1 100 ? -3.580 7.766 16.270 1.00 89.38 100 ILE A O 1
ATOM 797 N N . GLU A 1 101 ? -3.058 9.531 15.001 1.00 87.00 101 GLU A N 1
ATOM 798 C CA . GLU A 1 101 ? -1.981 10.028 15.873 1.00 87.00 101 GLU A CA 1
ATOM 799 C C . GLU A 1 101 ? -2.485 10.673 17.173 1.00 87.00 101 GLU A C 1
ATOM 801 O O . GLU A 1 101 ? -1.749 10.692 18.157 1.00 87.00 101 GLU A O 1
ATOM 806 N N . ASN A 1 102 ? -3.713 11.198 17.179 1.00 88.94 102 ASN A N 1
ATOM 807 C CA . ASN A 1 102 ? -4.311 11.909 18.313 1.00 88.94 102 ASN A CA 1
ATOM 808 C C . ASN A 1 102 ? -5.334 11.064 19.093 1.00 88.94 102 ASN A C 1
ATOM 810 O O . ASN A 1 102 ? -6.110 11.627 19.865 1.00 88.94 102 ASN A O 1
ATOM 814 N N . LEU A 1 103 ? -5.372 9.747 18.875 1.00 87.88 103 LEU A N 1
ATOM 815 C CA . LEU A 1 103 ? -6.211 8.843 19.662 1.00 87.88 103 LEU A CA 1
ATOM 816 C C . LEU A 1 103 ? -5.816 8.898 21.143 1.00 87.88 103 LEU A C 1
ATOM 818 O O . LEU A 1 103 ? -4.633 8.971 21.475 1.00 87.88 103 LEU A O 1
ATOM 822 N N . ASP A 1 104 ? -6.807 8.874 22.032 1.00 81.06 104 ASP A N 1
ATOM 823 C CA . ASP A 1 104 ? -6.567 8.834 23.473 1.00 81.06 104 ASP A CA 1
ATOM 824 C C . ASP A 1 104 ? -6.310 7.404 23.991 1.00 81.06 104 ASP A C 1
ATOM 826 O O . ASP A 1 104 ? -6.394 6.419 23.258 1.00 81.06 104 ASP A O 1
ATOM 830 N N . ASN A 1 105 ? -6.014 7.260 25.288 1.00 73.44 105 ASN A N 1
ATOM 831 C CA . ASN A 1 105 ? -5.700 5.959 25.897 1.00 73.44 105 ASN A CA 1
ATOM 832 C C . ASN A 1 105 ? -6.829 4.911 25.762 1.00 73.44 105 ASN A C 1
ATOM 834 O O . ASN A 1 105 ? -6.562 3.708 25.837 1.00 73.44 105 ASN A O 1
ATOM 838 N N . SER A 1 106 ? -8.092 5.335 25.641 1.00 68.44 106 SER A N 1
ATOM 839 C CA . SER A 1 106 ? -9.227 4.424 25.462 1.00 68.44 106 SER A CA 1
ATOM 840 C C . SER A 1 106 ? -9.336 3.965 24.006 1.00 68.44 106 SER A C 1
ATOM 842 O O . SER A 1 106 ? -9.479 2.764 23.752 1.00 68.44 106 SER A O 1
ATOM 844 N N . ASP A 1 107 ? -9.108 4.886 23.073 1.00 82.00 107 ASP A N 1
ATOM 845 C CA . ASP A 1 107 ? -9.045 4.639 21.636 1.00 82.00 107 ASP A CA 1
ATOM 846 C C . ASP A 1 107 ? -7.840 3.769 21.242 1.00 82.00 107 ASP A C 1
ATOM 848 O O . ASP A 1 107 ? -7.944 2.915 20.358 1.00 82.00 107 ASP A O 1
ATOM 852 N N . GLU A 1 108 ? -6.701 3.907 21.927 1.00 85.38 108 GLU A N 1
ATOM 853 C CA . GLU A 1 108 ? -5.502 3.095 21.681 1.00 85.38 108 GLU A CA 1
ATOM 854 C C . GLU A 1 108 ? -5.761 1.594 21.883 1.00 85.38 108 GLU A C 1
ATOM 856 O O . GLU A 1 108 ? -5.236 0.757 21.142 1.00 85.38 108 GLU A O 1
ATOM 861 N N . ARG A 1 109 ? -6.610 1.226 22.854 1.00 90.56 109 ARG A N 1
ATOM 862 C CA . ARG A 1 109 ? -6.985 -0.179 23.095 1.00 90.56 109 ARG A CA 1
ATOM 863 C C . ARG A 1 109 ? -7.834 -0.735 21.957 1.00 90.56 109 ARG A C 1
ATOM 865 O O . ARG A 1 109 ? -7.647 -1.887 21.562 1.00 90.56 109 ARG A O 1
ATOM 872 N N . VAL A 1 110 ? -8.742 0.082 21.426 1.00 93.38 110 VAL A N 1
ATOM 873 C CA . VAL A 1 110 ? -9.573 -0.263 20.266 1.00 93.38 110 VAL A CA 1
ATOM 874 C C . VAL A 1 110 ? -8.699 -0.401 19.021 1.00 93.38 110 VAL A C 1
ATOM 876 O O . VAL A 1 110 ? -8.803 -1.397 18.303 1.00 93.38 110 VAL A O 1
ATOM 879 N N . LEU A 1 111 ? -7.782 0.545 18.801 1.00 93.00 111 LEU A N 1
ATOM 880 C CA . LEU A 1 111 ? -6.821 0.497 17.703 1.00 93.00 111 LEU A CA 1
ATOM 881 C C . LEU A 1 111 ? -5.968 -0.772 17.775 1.00 93.00 111 LEU A C 1
ATOM 883 O O . LEU A 1 111 ? -5.807 -1.458 16.768 1.00 93.00 111 LEU A O 1
ATOM 887 N N . GLN A 1 112 ? -5.453 -1.124 18.955 1.00 93.88 112 GLN A N 1
ATOM 888 C CA . GLN A 1 112 ? -4.651 -2.333 19.121 1.00 93.88 112 GLN A CA 1
ATOM 889 C C . GLN A 1 112 ? -5.455 -3.602 18.804 1.00 93.88 112 GLN A C 1
ATOM 891 O O . GLN A 1 112 ? -4.937 -4.495 18.136 1.00 93.88 112 GLN A O 1
ATOM 896 N N . ALA A 1 113 ? -6.729 -3.665 19.197 1.00 95.12 113 ALA A N 1
ATOM 897 C CA . ALA A 1 113 ? -7.595 -4.794 18.861 1.00 95.12 113 ALA A CA 1
ATOM 898 C C . ALA A 1 113 ? -7.832 -4.918 17.341 1.00 95.12 113 ALA A C 1
ATOM 900 O O . ALA A 1 113 ? -7.852 -6.026 16.798 1.00 95.12 113 ALA A O 1
ATOM 901 N N . TRP A 1 114 ? -7.940 -3.790 16.632 1.00 95.69 114 TRP A N 1
ATOM 902 C CA . TRP A 1 114 ? -7.969 -3.776 15.168 1.00 95.69 114 TRP A CA 1
ATOM 903 C C . TRP A 1 114 ? -6.635 -4.199 14.540 1.00 95.69 114 TRP A C 1
ATOM 905 O O . TRP A 1 114 ? -6.629 -4.950 13.565 1.00 95.69 114 TRP A O 1
ATOM 915 N N . VAL A 1 115 ? -5.500 -3.772 15.100 1.00 94.62 115 VAL A N 1
ATOM 916 C CA . VAL A 1 115 ? -4.160 -4.200 14.658 1.00 94.62 115 VAL A CA 1
ATOM 917 C C . VAL A 1 115 ? -3.987 -5.710 14.808 1.00 94.62 115 VAL A C 1
ATOM 919 O O . VAL A 1 115 ? -3.411 -6.347 13.924 1.00 94.62 115 VAL A O 1
ATOM 922 N N . ASP A 1 116 ? -4.491 -6.288 15.896 1.00 95.19 116 ASP A N 1
ATOM 923 C CA . ASP A 1 116 ? -4.414 -7.726 16.147 1.00 95.19 116 ASP A CA 1
ATOM 924 C C . ASP A 1 116 ? -5.258 -8.521 15.141 1.00 95.19 116 ASP A C 1
ATOM 926 O O . ASP A 1 116 ? -4.803 -9.552 14.644 1.00 95.19 116 ASP A O 1
ATOM 930 N N . TYR A 1 117 ? -6.436 -8.008 14.769 1.00 94.94 117 TYR A N 1
ATOM 931 C CA . TYR A 1 117 ? -7.281 -8.600 13.728 1.00 94.94 117 TYR A CA 1
ATOM 932 C C . TYR A 1 117 ? -6.662 -8.516 12.326 1.00 94.94 117 TYR A C 1
ATOM 934 O O . TYR A 1 117 ? -6.579 -9.515 11.613 1.00 94.94 117 TYR A O 1
ATOM 942 N N . LEU A 1 118 ? -6.210 -7.324 11.928 1.00 91.88 118 LEU A N 1
ATOM 943 C CA . LEU A 1 118 ? -5.590 -7.087 10.620 1.00 91.88 118 LEU A CA 1
ATOM 944 C C . LEU A 1 118 ? -4.262 -7.839 10.470 1.00 91.88 118 LEU A C 1
ATOM 946 O O . LEU A 1 118 ? -3.875 -8.262 9.378 1.00 91.88 118 LEU A O 1
ATOM 950 N N . GLY A 1 119 ? -3.534 -7.966 11.575 1.00 92.44 119 GLY A N 1
ATOM 951 C CA . GLY A 1 119 ? -2.132 -8.328 11.587 1.00 92.44 119 GLY A CA 1
ATOM 952 C C . GLY A 1 119 ? -1.225 -7.136 11.261 1.00 92.44 119 GLY A C 1
ATOM 953 O O . GLY A 1 119 ? -1.548 -6.227 10.491 1.00 92.44 119 GLY A O 1
ATOM 954 N N . LYS A 1 120 ? -0.015 -7.169 11.828 1.00 89.69 120 LYS A N 1
ATOM 955 C CA . LYS A 1 120 ? 0.949 -6.054 11.780 1.00 89.69 120 LYS A CA 1
ATOM 956 C C . LYS A 1 120 ? 1.322 -5.609 10.367 1.00 89.69 120 LYS A C 1
ATOM 958 O O . LYS A 1 120 ? 1.446 -4.413 10.119 1.00 89.69 120 LYS A O 1
ATOM 963 N N . GLU A 1 121 ? 1.519 -6.556 9.452 1.00 87.88 121 GLU A N 1
ATOM 964 C CA . GLU A 1 121 ? 1.918 -6.234 8.077 1.00 87.88 121 GLU A CA 1
ATOM 965 C C . GLU A 1 121 ? 0.795 -5.558 7.296 1.00 87.88 121 GLU A C 1
ATOM 967 O O . GLU A 1 121 ? 1.059 -4.649 6.514 1.00 87.88 121 GLU A O 1
ATOM 972 N N . GLU A 1 122 ? -0.456 -5.956 7.526 1.00 88.81 122 GLU A N 1
ATOM 973 C CA . GLU A 1 122 ? -1.586 -5.311 6.872 1.00 88.81 122 GLU A CA 1
ATOM 974 C C . GLU A 1 122 ? -1.798 -3.902 7.405 1.00 88.81 122 GLU A C 1
ATOM 976 O O . GLU A 1 122 ? -1.814 -2.958 6.621 1.00 88.81 122 GLU A O 1
ATOM 981 N N . PHE A 1 123 ? -1.840 -3.739 8.728 1.00 91.00 123 PHE A N 1
ATOM 982 C CA . PHE A 1 123 ? -1.897 -2.418 9.348 1.00 91.00 123 PHE A CA 1
ATOM 983 C C . PHE A 1 123 ? -0.797 -1.491 8.804 1.00 91.00 123 PHE A C 1
ATOM 985 O O . PHE A 1 123 ? -1.067 -0.379 8.352 1.00 91.00 123 PHE A O 1
ATOM 992 N N . LYS A 1 124 ? 0.450 -1.978 8.748 1.00 90.06 124 LYS A N 1
ATOM 993 C CA . LYS A 1 124 ? 1.582 -1.231 8.191 1.00 90.06 124 LYS A CA 1
ATOM 994 C C . LYS A 1 124 ? 1.360 -0.839 6.728 1.00 90.06 124 LYS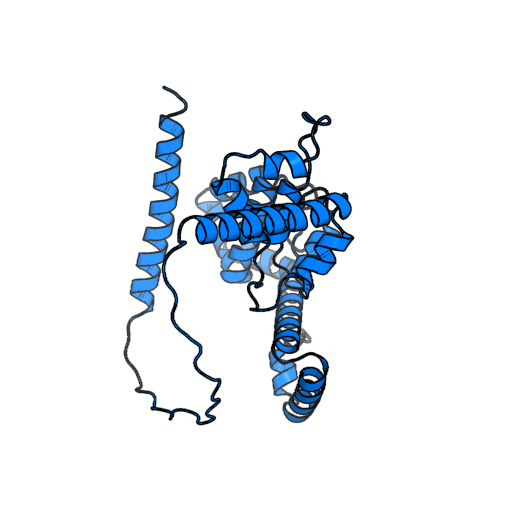 A C 1
ATOM 996 O O . LYS A 1 124 ? 1.680 0.293 6.368 1.00 90.06 124 LYS A O 1
ATOM 1001 N N . ARG A 1 125 ? 0.828 -1.735 5.887 1.00 85.38 125 ARG A N 1
ATOM 1002 C CA . ARG A 1 125 ? 0.486 -1.412 4.492 1.00 85.38 125 ARG A CA 1
ATOM 1003 C C . ARG A 1 125 ? -0.542 -0.287 4.418 1.00 85.38 125 ARG A C 1
ATOM 1005 O O . ARG A 1 125 ? -0.325 0.652 3.654 1.00 85.38 125 ARG A O 1
ATOM 1012 N N . ARG A 1 126 ? -1.585 -0.330 5.254 1.00 88.56 126 ARG A N 1
ATOM 1013 C CA . ARG A 1 126 ? -2.625 0.709 5.282 1.00 88.56 126 ARG A CA 1
ATOM 1014 C C . ARG A 1 126 ? -2.067 2.081 5.662 1.00 88.56 126 ARG A C 1
ATOM 1016 O O . ARG A 1 126 ? -2.300 3.057 4.953 1.00 88.56 126 ARG A O 1
ATOM 1023 N N . ILE A 1 127 ? -1.220 2.139 6.692 1.00 89.88 127 ILE A N 1
ATOM 1024 C CA . ILE A 1 127 ? -0.542 3.379 7.109 1.00 89.88 127 ILE A CA 1
ATOM 1025 C C . ILE A 1 127 ? 0.439 3.894 6.045 1.00 89.88 127 ILE A C 1
ATOM 1027 O O . ILE A 1 127 ? 0.511 5.099 5.803 1.00 89.88 127 ILE A O 1
ATOM 1031 N N . ILE A 1 128 ? 1.214 3.014 5.397 1.00 88.19 128 ILE A N 1
ATOM 1032 C CA . ILE A 1 128 ? 2.136 3.420 4.322 1.00 88.19 128 ILE A CA 1
ATOM 1033 C C . ILE A 1 128 ? 1.365 4.028 3.151 1.00 88.19 128 ILE A C 1
ATOM 1035 O O . ILE A 1 128 ? 1.822 5.025 2.585 1.00 88.19 128 ILE A O 1
ATOM 1039 N N . LEU A 1 129 ? 0.216 3.456 2.791 1.00 86.75 129 LEU A N 1
ATOM 1040 C CA . LEU A 1 129 ? -0.596 4.010 1.722 1.00 86.75 129 LEU A CA 1
ATOM 1041 C C . LEU A 1 129 ? -1.197 5.361 2.112 1.00 86.75 129 LEU A C 1
ATOM 1043 O O . LEU A 1 129 ? -1.050 6.292 1.330 1.00 86.75 129 LEU A O 1
ATOM 1047 N N . LEU A 1 130 ? -1.776 5.505 3.311 1.00 88.00 130 LEU A N 1
ATOM 1048 C CA . LEU A 1 130 ? -2.279 6.799 3.798 1.00 88.00 130 LEU A CA 1
ATOM 1049 C C . LEU A 1 130 ? -1.209 7.890 3.702 1.00 88.00 130 LEU A C 1
ATOM 1051 O O . LEU A 1 130 ? -1.454 8.950 3.139 1.00 88.00 130 LEU A O 1
ATOM 1055 N N . LYS A 1 131 ? 0.017 7.601 4.153 1.00 89.06 131 LYS A N 1
ATOM 1056 C CA . LYS A 1 131 ? 1.148 8.538 4.036 1.00 89.06 131 LYS A CA 1
ATOM 1057 C C . LYS A 1 131 ? 1.502 8.851 2.588 1.00 89.06 131 LYS A C 1
ATOM 1059 O O . LYS A 1 131 ? 1.900 9.969 2.274 1.00 89.06 131 LYS A O 1
ATOM 1064 N N . SER A 1 132 ? 1.386 7.865 1.704 1.00 88.12 132 SER A N 1
ATOM 1065 C CA . SER A 1 132 ? 1.648 8.055 0.276 1.00 88.12 132 SER A CA 1
ATOM 1066 C C . SER A 1 132 ? 0.577 8.941 -0.365 1.00 88.12 132 SER A C 1
ATOM 1068 O O . SER A 1 132 ? 0.928 9.840 -1.120 1.00 88.12 132 SER A O 1
ATOM 1070 N N . LEU A 1 133 ? -0.695 8.747 -0.013 1.00 87.12 133 LEU A N 1
ATOM 1071 C CA . LEU A 1 133 ? -1.812 9.575 -0.471 1.00 87.12 133 LEU A CA 1
ATOM 1072 C C . LEU A 1 133 ? -1.742 10.998 0.094 1.00 87.12 133 LEU A C 1
ATOM 1074 O O . LEU A 1 133 ? -1.971 11.945 -0.646 1.00 87.12 133 LEU A O 1
ATOM 1078 N N . GLU A 1 134 ? -1.359 11.173 1.360 1.00 88.31 134 GLU A N 1
ATOM 1079 C CA . GLU A 1 134 ? -1.110 12.497 1.948 1.00 88.31 134 GLU A CA 1
ATOM 1080 C C . GLU A 1 134 ? 0.035 13.224 1.225 1.00 88.31 134 GLU A C 1
ATOM 1082 O O . GLU A 1 134 ? -0.076 14.404 0.904 1.00 88.31 134 GLU A O 1
ATOM 1087 N N . THR A 1 135 ? 1.134 12.518 0.941 1.00 87.81 135 THR A N 1
ATOM 1088 C CA . THR A 1 135 ? 2.342 13.127 0.360 1.00 87.81 135 THR A CA 1
ATOM 1089 C C . THR A 1 135 ? 2.182 13.454 -1.124 1.00 87.81 135 THR A C 1
ATOM 1091 O O . THR A 1 135 ? 2.642 14.498 -1.582 1.00 87.81 135 THR A O 1
ATOM 1094 N N . TYR A 1 136 ? 1.603 12.537 -1.898 1.00 83.75 136 TYR A N 1
ATOM 1095 C CA . TYR A 1 136 ? 1.597 12.601 -3.363 1.00 83.75 136 TYR A CA 1
ATOM 1096 C C . TYR A 1 136 ? 0.212 12.905 -3.946 1.00 83.75 136 TYR A C 1
ATOM 1098 O O . TYR A 1 136 ? 0.085 13.123 -5.153 1.00 83.75 136 TYR A O 1
ATOM 1106 N N . GLY A 1 137 ? -0.830 12.908 -3.113 1.00 82.38 137 GLY A N 1
ATOM 1107 C CA . GLY A 1 137 ? -2.212 12.842 -3.568 1.00 82.38 137 GLY A CA 1
ATOM 1108 C C . GLY A 1 137 ? -2.532 11.494 -4.220 1.00 82.38 137 GLY A C 1
ATOM 1109 O O . GLY A 1 137 ? -1.699 10.593 -4.318 1.00 82.38 137 GLY A O 1
ATOM 1110 N N . ASN A 1 138 ? -3.750 11.373 -4.742 1.00 76.06 138 ASN A N 1
ATOM 1111 C CA . ASN A 1 138 ? -4.151 10.236 -5.578 1.00 76.06 138 ASN A CA 1
ATOM 1112 C C . ASN A 1 138 ? -3.626 10.343 -7.021 1.00 76.06 138 ASN A C 1
ATOM 1114 O O . ASN A 1 138 ? -3.955 9.514 -7.862 1.00 76.06 138 ASN A O 1
ATOM 1118 N N . GLY A 1 139 ? -2.866 11.395 -7.354 1.00 73.19 139 GLY A N 1
ATOM 1119 C CA . GLY A 1 139 ? -2.382 11.614 -8.712 1.00 73.19 139 GLY A CA 1
ATOM 1120 C C . GLY A 1 139 ? -3.510 11.715 -9.743 1.00 73.19 139 GLY A C 1
ATOM 1121 O O . GLY A 1 139 ? -3.268 11.443 -10.912 1.00 73.19 139 GLY A O 1
ATOM 1122 N N . GLY A 1 140 ? -4.728 12.116 -9.353 1.00 74.38 140 GLY A N 1
ATOM 1123 C CA . GLY A 1 140 ? -5.929 12.129 -10.202 1.00 74.38 140 GLY A CA 1
ATOM 1124 C C . GLY A 1 140 ? -6.425 10.751 -10.652 1.00 74.38 140 GLY A C 1
ATOM 1125 O O . GLY A 1 140 ? -7.240 10.692 -11.566 1.00 74.38 140 GLY A O 1
ATOM 1126 N N . ILE A 1 141 ? -5.924 9.677 -10.041 1.00 78.25 141 ILE A N 1
ATOM 1127 C CA . ILE A 1 141 ? -6.387 8.306 -10.248 1.00 78.25 141 ILE A CA 1
ATOM 1128 C C . ILE A 1 141 ? -7.587 8.050 -9.337 1.00 78.25 141 ILE A C 1
ATOM 1130 O O . ILE A 1 141 ? -7.605 8.489 -8.184 1.00 78.25 141 ILE A O 1
ATOM 1134 N N . SER A 1 142 ? -8.594 7.352 -9.863 1.00 77.19 142 SER A N 1
ATOM 1135 C CA . SER A 1 142 ? -9.758 6.959 -9.068 1.00 77.19 142 SER A CA 1
ATOM 1136 C C . SER A 1 142 ? -9.395 5.878 -8.046 1.00 77.19 142 SER A C 1
ATOM 1138 O O . SER A 1 142 ? -8.475 5.081 -8.241 1.00 77.19 142 SER A O 1
ATOM 1140 N N . GLU A 1 143 ? -10.147 5.809 -6.955 1.00 73.06 143 GLU A N 1
ATOM 1141 C CA . GLU A 1 143 ? -9.933 4.816 -5.901 1.00 73.06 143 GLU A CA 1
ATOM 1142 C C . GLU A 1 143 ? -10.066 3.370 -6.387 1.00 73.06 143 GLU A C 1
ATOM 1144 O O . GLU A 1 143 ? -9.272 2.510 -6.002 1.00 73.06 143 GLU A O 1
ATOM 1149 N N . GLY A 1 144 ? -11.017 3.105 -7.288 1.00 75.06 144 GLY A N 1
ATOM 1150 C CA . GLY A 1 144 ? -11.190 1.777 -7.879 1.00 75.06 144 GLY A CA 1
ATOM 1151 C C . GLY A 1 144 ? -9.923 1.290 -8.589 1.00 75.06 144 GLY A C 1
ATOM 1152 O O . GLY A 1 144 ? -9.565 0.117 -8.490 1.00 75.06 144 GLY A O 1
ATOM 1153 N N . ILE A 1 145 ? -9.187 2.202 -9.229 1.00 80.38 145 ILE A N 1
ATOM 1154 C CA . ILE A 1 145 ? -7.917 1.890 -9.893 1.00 80.38 145 ILE A CA 1
ATOM 1155 C C . ILE A 1 145 ? -6.800 1.689 -8.863 1.00 80.38 145 ILE A C 1
ATOM 1157 O O . ILE A 1 145 ? -6.053 0.718 -8.964 1.00 80.38 145 ILE A O 1
ATOM 1161 N N . LEU A 1 146 ? -6.710 2.533 -7.827 1.00 80.88 146 LEU A N 1
ATOM 1162 C CA . LEU A 1 146 ? -5.742 2.334 -6.735 1.00 80.88 146 LEU A CA 1
ATOM 1163 C C . LEU A 1 146 ? -5.942 0.979 -6.037 1.00 80.88 146 LEU A C 1
ATOM 1165 O O . LEU A 1 146 ? -4.968 0.290 -5.719 1.00 80.88 146 LEU A O 1
ATOM 1169 N N . SER A 1 147 ? -7.200 0.569 -5.871 1.00 76.88 147 SER A N 1
ATOM 1170 C CA . SER A 1 147 ? -7.590 -0.752 -5.375 1.00 76.88 147 SER A CA 1
ATOM 1171 C C . SER A 1 147 ? -7.166 -1.868 -6.295 1.00 76.88 147 SER A C 1
ATOM 1173 O O . SER A 1 147 ? -6.519 -2.813 -5.842 1.00 76.88 147 SER A O 1
ATOM 1175 N N . ALA A 1 148 ? -7.442 -1.742 -7.590 1.00 79.88 148 ALA A N 1
ATOM 1176 C CA . ALA A 1 148 ? -6.990 -2.713 -8.571 1.00 79.88 148 ALA A CA 1
ATOM 1177 C C . ALA A 1 148 ? -5.459 -2.858 -8.550 1.00 79.88 148 ALA A C 1
ATOM 1179 O O . ALA A 1 148 ? -4.947 -3.976 -8.507 1.00 79.88 148 ALA A O 1
ATOM 1180 N N . TRP A 1 149 ? -4.714 -1.753 -8.489 1.00 86.12 149 TRP A N 1
ATOM 1181 C CA . TRP A 1 149 ? -3.254 -1.780 -8.423 1.00 86.12 149 TRP A CA 1
ATOM 1182 C C . TRP A 1 149 ? -2.741 -2.513 -7.191 1.00 86.12 149 TRP A C 1
ATOM 1184 O O . TRP A 1 149 ? -1.884 -3.394 -7.292 1.00 86.12 149 TRP A O 1
ATOM 1194 N N . GLN A 1 150 ? -3.292 -2.211 -6.020 1.00 81.56 150 GLN A N 1
ATOM 1195 C CA . GLN A 1 150 ? -2.889 -2.901 -4.805 1.00 81.56 150 GLN A CA 1
ATOM 1196 C C . GLN A 1 150 ? -3.286 -4.381 -4.815 1.00 81.56 150 GLN A C 1
ATOM 1198 O O . GLN A 1 150 ? -2.500 -5.234 -4.397 1.00 81.56 150 GLN A O 1
ATOM 1203 N N . MET A 1 151 ? -4.470 -4.703 -5.341 1.00 78.38 151 MET A N 1
ATOM 1204 C CA . MET A 1 151 ? -4.921 -6.078 -5.561 1.00 78.38 151 MET A CA 1
ATOM 1205 C C . MET A 1 151 ? -4.012 -6.847 -6.504 1.00 78.38 151 MET A C 1
ATOM 1207 O O . MET A 1 151 ? -3.903 -8.059 -6.363 1.00 78.38 151 MET A O 1
ATOM 1211 N N . GLN A 1 152 ? -3.366 -6.169 -7.449 1.00 80.81 152 GLN A N 1
ATOM 1212 C CA . GLN A 1 152 ? -2.370 -6.743 -8.349 1.00 80.81 152 GLN A CA 1
ATOM 1213 C C . GLN A 1 152 ? -0.957 -6.753 -7.745 1.00 80.81 152 GLN A C 1
ATOM 1215 O O . GLN A 1 152 ? -0.006 -7.157 -8.417 1.00 80.81 152 GLN A O 1
ATOM 1220 N N . GLY A 1 153 ? -0.804 -6.363 -6.475 1.00 79.88 153 GLY A N 1
ATOM 1221 C CA . GLY A 1 153 ? 0.476 -6.363 -5.769 1.00 79.88 153 GLY A CA 1
ATOM 1222 C C . GLY A 1 153 ? 1.461 -5.318 -6.293 1.00 79.88 153 GLY A C 1
ATOM 1223 O O . GLY A 1 153 ? 2.665 -5.493 -6.127 1.00 79.88 153 GLY A O 1
ATOM 1224 N N . LEU A 1 154 ? 0.964 -4.266 -6.947 1.00 85.62 154 LEU A N 1
ATOM 1225 C CA . LEU A 1 154 ? 1.791 -3.205 -7.510 1.00 85.62 154 LEU A CA 1
ATOM 1226 C C . LEU A 1 154 ? 2.332 -2.282 -6.411 1.00 85.62 154 LEU A C 1
ATOM 1228 O O . LEU A 1 154 ? 1.703 -2.076 -5.369 1.00 85.62 154 LEU A O 1
ATOM 1232 N N . ASP A 1 155 ? 3.493 -1.676 -6.662 1.00 86.50 155 ASP A N 1
ATOM 1233 C CA . ASP A 1 155 ? 4.079 -0.661 -5.781 1.00 86.50 155 ASP A CA 1
ATOM 1234 C C . ASP A 1 155 ? 3.356 0.686 -5.950 1.00 86.50 155 ASP A C 1
ATOM 1236 O O . ASP A 1 155 ? 3.847 1.619 -6.594 1.00 86.50 155 ASP A O 1
ATOM 1240 N N . VAL A 1 156 ? 2.160 0.780 -5.358 1.00 86.50 156 VAL A N 1
ATOM 1241 C CA . VAL A 1 156 ? 1.285 1.961 -5.437 1.00 86.50 156 VAL A CA 1
ATOM 1242 C C . VAL A 1 156 ? 2.012 3.225 -4.977 1.00 86.50 156 VAL A C 1
ATOM 1244 O O . VAL A 1 156 ? 1.870 4.277 -5.592 1.00 86.50 156 VAL A O 1
ATOM 1247 N N . LYS A 1 157 ? 2.863 3.136 -3.947 1.00 87.88 157 LYS A N 1
ATOM 1248 C CA . LYS A 1 157 ? 3.653 4.279 -3.474 1.00 87.88 157 LYS A CA 1
ATOM 1249 C C . LYS A 1 157 ? 4.596 4.791 -4.562 1.00 87.88 157 LYS A C 1
ATOM 1251 O O . LYS A 1 157 ? 4.649 6.000 -4.800 1.00 87.88 157 LYS A O 1
ATOM 1256 N N . ARG A 1 158 ? 5.350 3.899 -5.213 1.00 87.81 158 ARG A N 1
ATOM 1257 C CA . ARG A 1 158 ? 6.246 4.265 -6.321 1.00 87.81 158 ARG A CA 1
ATOM 1258 C C . ARG A 1 158 ? 5.456 4.865 -7.479 1.00 87.81 158 ARG A C 1
ATOM 1260 O O . ARG A 1 158 ? 5.876 5.888 -8.014 1.00 87.81 158 ARG A O 1
ATOM 1267 N N . MET A 1 159 ? 4.309 4.281 -7.825 1.00 87.69 159 MET A N 1
ATOM 1268 C CA . MET A 1 159 ? 3.449 4.775 -8.905 1.00 87.69 159 MET A CA 1
ATOM 1269 C C . MET A 1 159 ? 2.909 6.180 -8.614 1.00 87.69 159 MET A C 1
ATOM 1271 O O . MET A 1 159 ? 3.088 7.074 -9.437 1.00 87.69 159 MET A O 1
ATOM 1275 N N . LEU A 1 160 ? 2.359 6.417 -7.420 1.00 87.75 160 LEU A N 1
ATOM 1276 C CA . LEU A 1 160 ? 1.901 7.742 -6.988 1.00 87.75 160 LEU A CA 1
ATOM 1277 C C . LEU A 1 160 ? 3.040 8.769 -6.969 1.00 87.75 160 LEU A C 1
ATOM 1279 O O . LEU A 1 160 ? 2.863 9.897 -7.422 1.00 87.75 160 LEU A O 1
ATOM 1283 N N . SER A 1 161 ? 4.233 8.367 -6.520 1.00 87.25 161 SER A N 1
ATOM 1284 C CA . SER A 1 161 ? 5.421 9.234 -6.526 1.00 87.25 161 SER A CA 1
ATOM 1285 C C . SER A 1 161 ? 5.807 9.665 -7.945 1.00 87.25 161 SER A C 1
ATOM 1287 O O . SER A 1 161 ? 6.169 10.819 -8.164 1.00 87.25 161 SER A O 1
ATOM 1289 N N . ILE A 1 162 ? 5.729 8.746 -8.915 1.00 85.88 162 ILE A N 1
ATOM 1290 C CA . ILE A 1 162 ? 5.978 9.042 -10.332 1.00 85.88 162 ILE A CA 1
ATOM 1291 C C . ILE A 1 162 ? 4.893 9.982 -10.865 1.00 85.88 162 ILE A C 1
ATOM 1293 O O . ILE A 1 162 ? 5.228 11.007 -11.454 1.00 85.88 162 ILE A O 1
ATOM 1297 N N . LEU A 1 163 ? 3.612 9.680 -10.620 1.00 84.31 163 LEU A N 1
ATOM 1298 C CA . LEU A 1 163 ? 2.486 10.509 -11.066 1.00 84.31 163 LEU A CA 1
ATOM 1299 C C . LEU A 1 163 ? 2.582 11.949 -10.546 1.00 84.31 163 LEU A C 1
ATOM 1301 O O . LEU A 1 163 ? 2.411 12.895 -11.313 1.00 84.31 163 LEU A O 1
ATOM 1305 N N . ALA A 1 164 ? 2.915 12.122 -9.267 1.00 82.25 164 ALA A N 1
ATOM 1306 C CA . ALA A 1 164 ? 3.103 13.437 -8.660 1.00 82.25 164 ALA A CA 1
ATOM 1307 C C . ALA A 1 164 ? 4.244 14.235 -9.308 1.00 82.25 164 ALA A C 1
ATOM 1309 O O . ALA A 1 164 ? 4.191 15.459 -9.353 1.00 82.25 164 ALA A O 1
ATOM 1310 N N . LYS A 1 165 ? 5.271 13.556 -9.834 1.00 79.56 165 LYS A N 1
ATOM 1311 C CA . LYS A 1 165 ? 6.404 14.201 -10.507 1.00 79.56 165 LYS A CA 1
ATOM 1312 C C . LYS A 1 165 ? 6.128 14.570 -11.962 1.00 79.56 165 LYS A C 1
ATOM 1314 O O . LYS A 1 165 ? 6.648 15.579 -12.427 1.00 79.56 165 LYS A O 1
ATOM 1319 N N . ILE A 1 166 ? 5.324 13.780 -12.674 1.00 76.88 166 ILE A N 1
ATOM 1320 C CA . ILE A 1 166 ? 5.015 14.030 -14.094 1.00 76.88 166 ILE A CA 1
ATOM 1321 C C . ILE A 1 166 ? 3.848 15.001 -14.301 1.00 76.88 166 ILE A C 1
ATOM 1323 O O . ILE A 1 166 ? 3.648 15.491 -15.417 1.00 76.88 166 ILE A O 1
ATOM 1327 N N . LYS A 1 167 ? 3.045 15.259 -13.261 1.00 71.44 167 LYS A N 1
ATOM 1328 C CA . LYS A 1 167 ? 1.979 16.258 -13.323 1.00 71.44 167 LYS A CA 1
ATOM 1329 C C . LYS A 1 167 ? 2.587 17.655 -13.173 1.00 71.44 167 LYS A C 1
ATOM 1331 O O . LYS A 1 167 ? 3.165 17.948 -12.129 1.00 71.44 167 LYS A O 1
ATOM 1336 N N . PRO A 1 168 ? 2.482 18.523 -14.195 1.00 57.22 168 PRO A N 1
ATOM 1337 C CA . PRO A 1 168 ? 2.937 19.895 -14.065 1.00 57.22 168 PRO A CA 1
ATOM 1338 C C . PRO A 1 168 ? 2.077 20.618 -13.029 1.00 57.22 168 PRO A C 1
ATOM 1340 O O . PRO A 1 168 ? 0.852 20.473 -13.002 1.00 57.22 168 PRO A O 1
ATOM 1343 N N . ASP A 1 169 ? 2.735 21.402 -12.183 1.00 54.31 169 ASP A N 1
ATOM 1344 C CA . ASP A 1 169 ? 2.056 22.345 -11.309 1.00 54.31 169 ASP A CA 1
ATOM 1345 C C . ASP A 1 169 ? 1.293 23.350 -12.187 1.00 54.31 169 ASP A C 1
ATOM 1347 O O . ASP A 1 169 ? 1.832 23.847 -13.182 1.00 54.31 169 ASP A O 1
ATOM 1351 N N . LYS A 1 170 ? 0.029 23.632 -11.856 1.00 50.31 170 LYS A N 1
ATOM 1352 C CA . LYS A 1 170 ? -0.870 24.457 -12.691 1.00 50.31 170 LYS A CA 1
ATOM 1353 C C . LYS A 1 170 ? -0.356 25.894 -12.899 1.00 50.31 170 LYS A C 1
ATOM 1355 O O . LYS A 1 170 ? -0.908 26.618 -13.719 1.00 50.31 170 LYS A O 1
ATOM 1360 N N . SER A 1 171 ? 0.686 26.301 -12.174 1.00 46.12 171 SER A N 1
ATOM 1361 C CA . SER A 1 171 ? 1.306 27.628 -12.206 1.00 46.12 171 SER A CA 1
ATOM 1362 C C . SER A 1 171 ? 2.336 27.837 -13.327 1.00 46.12 171 SER A C 1
ATOM 1364 O O . SER A 1 171 ? 2.632 28.982 -13.649 1.00 46.12 171 SER A O 1
ATOM 1366 N N . ASN A 1 172 ? 2.865 26.775 -13.951 1.00 44.34 172 ASN A N 1
ATOM 1367 C CA . ASN A 1 172 ? 3.949 26.871 -14.940 1.00 44.34 172 ASN A CA 1
ATOM 1368 C C . ASN A 1 172 ? 3.600 26.140 -16.245 1.00 44.34 172 ASN A C 1
ATOM 1370 O O . ASN A 1 172 ? 4.197 25.126 -16.602 1.00 44.34 172 ASN A O 1
ATOM 1374 N N . SER A 1 173 ? 2.634 26.673 -16.990 1.00 45.53 173 SER A N 1
ATOM 1375 C CA . SER A 1 173 ? 2.219 26.144 -18.298 1.00 45.53 173 SER A CA 1
ATOM 1376 C C . SER A 1 173 ? 3.152 26.516 -19.465 1.00 45.53 173 SER A C 1
ATOM 1378 O O . SER A 1 173 ? 2.843 26.189 -20.607 1.00 45.53 173 SER A O 1
ATOM 1380 N N . GLY A 1 174 ? 4.268 27.215 -19.215 1.00 43.84 174 GLY A N 1
ATOM 1381 C CA . GLY A 1 174 ? 5.142 27.761 -20.267 1.00 43.84 174 GLY A CA 1
ATOM 1382 C C . GLY A 1 174 ? 6.396 26.946 -20.607 1.00 43.84 174 GLY A C 1
ATOM 1383 O O . GLY A 1 174 ? 6.970 27.140 -21.673 1.00 43.84 174 GLY A O 1
ATOM 1384 N N . LEU A 1 175 ? 6.829 26.028 -19.739 1.00 50.50 175 LEU A N 1
ATOM 1385 C CA . LEU A 1 175 ? 8.007 25.185 -19.967 1.00 50.50 175 LEU A CA 1
ATOM 1386 C C . LEU A 1 175 ? 7.589 23.719 -19.933 1.00 50.50 175 LEU A C 1
ATOM 1388 O O . LEU A 1 175 ? 6.977 23.269 -18.963 1.00 50.50 175 LEU A O 1
ATOM 1392 N N . SER A 1 176 ? 7.941 22.969 -20.984 1.00 61.47 176 SER A N 1
ATOM 1393 C CA . SER A 1 176 ? 7.829 21.511 -20.961 1.00 61.47 176 SER A CA 1
ATOM 1394 C C . SER A 1 176 ? 8.522 21.000 -19.699 1.00 61.47 176 SER A C 1
ATOM 1396 O O . SER A 1 176 ? 9.655 21.382 -19.406 1.00 61.47 176 SER A O 1
ATOM 1398 N N . TRP A 1 177 ? 7.848 20.152 -18.926 1.00 61.47 177 TRP A N 1
ATOM 1399 C CA . TRP A 1 177 ? 8.419 19.560 -17.716 1.00 61.47 177 TRP A CA 1
ATOM 1400 C C . TRP A 1 177 ? 9.732 18.797 -18.046 1.00 61.47 177 TRP A C 1
ATOM 1402 O O . TRP A 1 177 ? 10.612 18.722 -17.192 1.00 61.47 177 TRP A O 1
ATOM 1412 N N . ALA A 1 178 ? 9.923 18.347 -19.299 1.00 61.97 178 ALA A N 1
ATOM 1413 C CA . ALA A 1 178 ? 11.184 17.794 -19.809 1.00 61.97 178 ALA A CA 1
ATOM 1414 C C . ALA A 1 178 ? 12.340 18.795 -19.715 1.00 61.97 178 ALA A C 1
ATOM 1416 O O . ALA A 1 178 ? 13.424 18.452 -19.248 1.00 61.97 178 ALA A O 1
ATOM 1417 N N . ASN A 1 179 ? 12.081 20.055 -20.073 1.00 62.03 179 ASN A N 1
ATOM 1418 C CA . ASN A 1 179 ? 13.057 21.129 -19.938 1.00 62.03 179 ASN A CA 1
ATOM 1419 C C . ASN A 1 179 ? 13.331 21.420 -18.464 1.00 62.03 179 ASN A C 1
ATOM 1421 O O . ASN A 1 179 ? 14.466 21.683 -18.123 1.00 62.03 179 ASN A O 1
ATOM 1425 N N . ARG A 1 180 ? 12.356 21.270 -17.554 1.00 63.28 180 ARG A N 1
ATOM 1426 C CA . ARG A 1 180 ? 12.624 21.406 -16.109 1.00 63.28 180 ARG A CA 1
ATOM 1427 C C . ARG A 1 180 ? 13.568 20.332 -15.575 1.00 63.28 180 ARG A C 1
ATOM 1429 O O . ARG A 1 180 ? 14.361 20.656 -14.710 1.00 63.28 180 ARG A O 1
ATOM 1436 N N . VAL A 1 181 ? 13.491 19.090 -16.057 1.00 63.91 181 VAL A N 1
ATOM 1437 C CA . VAL A 1 181 ? 14.411 18.011 -15.642 1.00 63.91 181 VAL A CA 1
ATOM 1438 C C . VAL A 1 181 ? 15.811 18.207 -16.234 1.00 63.91 181 VAL A C 1
ATOM 1440 O O . VAL A 1 181 ? 16.799 17.875 -15.589 1.00 63.91 181 VAL A O 1
ATOM 1443 N N . LEU A 1 182 ? 15.907 18.753 -17.448 1.00 62.19 182 LEU A N 1
ATOM 1444 C CA . LEU A 1 182 ? 17.190 19.039 -18.100 1.00 62.19 182 LEU A CA 1
ATOM 1445 C C . LEU A 1 182 ? 17.835 20.346 -17.596 1.00 62.19 182 LEU A C 1
ATOM 1447 O O . LEU A 1 182 ? 19.055 20.413 -17.478 1.00 62.19 182 LEU A O 1
ATOM 1451 N N . ASP A 1 183 ? 17.025 21.346 -17.243 1.00 61.88 183 ASP A N 1
ATOM 1452 C CA . ASP A 1 183 ? 17.447 22.629 -16.669 1.00 61.88 183 ASP A CA 1
ATOM 1453 C C . ASP A 1 183 ? 17.554 22.581 -15.137 1.00 61.88 183 ASP A C 1
ATOM 1455 O O . ASP A 1 183 ? 18.132 23.493 -14.532 1.00 61.88 183 ASP A O 1
ATOM 1459 N N . SER A 1 184 ? 17.013 21.545 -14.472 1.00 57.38 184 SER A N 1
ATOM 1460 C CA . SER A 1 184 ? 17.194 21.379 -13.031 1.00 57.38 184 SER A CA 1
ATOM 1461 C C . SER A 1 184 ? 18.673 21.144 -12.773 1.00 57.38 184 SER A C 1
ATOM 1463 O O . SER A 1 184 ? 19.191 20.044 -12.947 1.00 57.38 184 SER A O 1
ATOM 1465 N N . LYS A 1 185 ? 19.351 22.175 -12.267 1.00 56.19 185 LYS A N 1
ATOM 1466 C CA . LYS A 1 185 ? 20.690 22.059 -11.672 1.00 56.19 185 LYS A CA 1
ATOM 1467 C C . LYS A 1 185 ? 20.712 21.129 -10.447 1.00 56.19 185 LYS A C 1
ATOM 1469 O O . LYS A 1 185 ? 21.770 20.908 -9.864 1.00 56.19 185 LYS A O 1
ATOM 1474 N N . ASP A 1 186 ? 19.554 20.612 -10.039 1.00 67.75 186 ASP A N 1
ATOM 1475 C CA . ASP A 1 186 ? 19.386 19.720 -8.909 1.00 67.75 186 ASP A CA 1
ATOM 1476 C C . ASP A 1 186 ? 19.611 18.254 -9.320 1.00 67.75 186 ASP A C 1
ATOM 1478 O O . ASP A 1 186 ? 18.687 17.501 -9.639 1.00 67.75 186 ASP A O 1
ATOM 1482 N N . LEU A 1 187 ? 20.880 17.838 -9.284 1.00 72.75 187 LEU A N 1
ATOM 1483 C CA . LEU A 1 187 ? 21.280 16.435 -9.433 1.00 72.75 187 LEU A CA 1
ATOM 1484 C C . LEU A 1 187 ? 20.542 15.507 -8.449 1.00 72.75 187 LEU A C 1
ATOM 1486 O O . LEU A 1 187 ? 20.383 14.320 -8.736 1.00 72.75 187 LEU A O 1
ATOM 1490 N N . GLU A 1 188 ? 20.067 16.019 -7.307 1.00 79.31 188 GLU A N 1
ATOM 1491 C CA . GLU A 1 188 ? 19.303 15.240 -6.334 1.00 79.31 188 GLU A CA 1
ATOM 1492 C C . GLU A 1 188 ? 17.908 14.887 -6.867 1.00 79.31 188 GLU A C 1
ATOM 1494 O O . GLU A 1 188 ? 17.427 13.769 -6.659 1.00 79.31 188 GLU A O 1
ATOM 1499 N N . GLU A 1 189 ? 17.249 15.802 -7.582 1.00 76.69 189 GLU A N 1
ATOM 1500 C CA . GLU A 1 189 ? 15.947 15.541 -8.202 1.00 76.69 189 GLU A CA 1
ATOM 1501 C C . GLU A 1 189 ? 16.066 14.516 -9.336 1.00 76.69 189 GLU A C 1
ATOM 1503 O O . GLU A 1 189 ? 15.284 13.558 -9.392 1.00 76.69 189 GLU A O 1
ATOM 1508 N N . ILE A 1 190 ? 17.099 14.643 -10.171 1.00 77.44 190 ILE A N 1
ATOM 1509 C CA . ILE A 1 190 ? 17.392 13.674 -11.232 1.00 77.44 190 ILE A CA 1
ATOM 1510 C C . ILE A 1 190 ? 17.724 12.301 -10.634 1.00 77.44 190 ILE A C 1
ATOM 1512 O O . ILE A 1 190 ? 17.214 11.287 -11.113 1.00 77.44 190 ILE A O 1
ATOM 1516 N N . ASP A 1 191 ? 18.515 12.232 -9.560 1.00 80.38 191 ASP A N 1
ATOM 1517 C CA . ASP A 1 191 ? 18.824 10.968 -8.884 1.00 80.38 191 ASP A CA 1
ATOM 1518 C C . ASP A 1 191 ? 17.577 10.319 -8.259 1.00 80.38 191 ASP A C 1
ATOM 1520 O O . ASP A 1 191 ? 17.387 9.104 -8.366 1.00 80.38 191 ASP A O 1
ATOM 1524 N N . LYS A 1 192 ? 16.677 11.109 -7.661 1.00 82.12 192 LYS A N 1
ATOM 1525 C CA . LYS A 1 192 ? 15.384 10.619 -7.152 1.00 82.12 192 LYS A CA 1
ATOM 1526 C C . LYS A 1 192 ? 14.525 10.042 -8.277 1.00 82.12 192 LYS A C 1
ATOM 1528 O O . LYS A 1 192 ? 14.005 8.934 -8.134 1.00 82.12 192 LYS A O 1
ATOM 1533 N N . LEU A 1 193 ? 14.401 10.746 -9.403 1.00 81.94 193 LEU A N 1
ATOM 1534 C CA . LEU A 1 193 ? 13.653 10.264 -10.567 1.00 81.94 193 LEU A CA 1
ATOM 1535 C C . LEU A 1 193 ? 14.295 9.020 -11.174 1.00 81.94 193 LEU A C 1
ATOM 1537 O O . LEU A 1 193 ? 13.596 8.049 -11.450 1.00 81.94 193 LEU A O 1
ATOM 1541 N N . ARG A 1 194 ? 15.624 8.991 -11.298 1.00 82.75 194 ARG A N 1
ATOM 1542 C CA . ARG A 1 194 ? 16.377 7.804 -11.710 1.00 82.75 194 ARG A CA 1
ATOM 1543 C C . ARG A 1 194 ? 16.076 6.624 -10.798 1.00 82.75 194 ARG A C 1
ATOM 1545 O O . ARG A 1 194 ? 15.831 5.536 -11.302 1.00 82.75 194 ARG A O 1
ATOM 1552 N N . LYS A 1 195 ? 16.059 6.826 -9.477 1.00 84.31 195 LYS A N 1
ATOM 1553 C CA . LYS A 1 195 ? 15.730 5.777 -8.502 1.00 84.31 195 LYS A CA 1
ATOM 1554 C C . LYS A 1 195 ? 14.299 5.268 -8.683 1.00 84.31 195 LYS A C 1
ATOM 1556 O O . LYS A 1 195 ? 14.086 4.059 -8.705 1.00 84.31 195 LYS A O 1
ATOM 1561 N N . LEU A 1 196 ? 13.334 6.159 -8.890 1.00 83.25 196 LEU A N 1
ATOM 1562 C CA . LEU A 1 196 ? 11.935 5.799 -9.152 1.00 83.25 196 LEU A CA 1
ATOM 1563 C C . LEU A 1 196 ? 11.723 5.144 -10.522 1.00 83.25 196 LEU A C 1
ATOM 1565 O O . LEU A 1 196 ? 10.827 4.323 -10.680 1.00 83.25 196 LEU A O 1
ATOM 1569 N N . LEU A 1 197 ? 12.546 5.468 -11.512 1.00 82.56 197 LEU A N 1
ATOM 1570 C CA . LEU A 1 197 ? 12.536 4.876 -12.852 1.00 82.56 197 LEU A CA 1
ATOM 1571 C C . LEU A 1 197 ? 13.597 3.780 -13.003 1.00 82.56 197 LEU A C 1
ATOM 1573 O O . LEU A 1 197 ? 13.880 3.351 -14.124 1.00 82.56 197 LEU A O 1
ATOM 1577 N N . SER A 1 198 ? 14.184 3.340 -11.881 1.00 75.25 198 SER A N 1
ATOM 1578 C CA . SER A 1 198 ? 15.266 2.359 -11.847 1.00 75.25 198 SER A CA 1
ATOM 1579 C C . SER A 1 198 ? 14.908 1.162 -12.690 1.00 75.25 198 SER A C 1
ATOM 1581 O O . SER A 1 198 ? 13.771 0.692 -12.647 1.00 75.25 198 SER A O 1
ATOM 1583 N N . LYS A 1 199 ? 15.911 0.653 -13.409 1.00 65.06 199 LYS A N 1
ATOM 1584 C CA . LYS A 1 199 ? 15.754 -0.489 -14.304 1.00 65.06 199 LYS A CA 1
ATOM 1585 C C . LYS A 1 199 ? 15.235 -1.731 -13.599 1.00 65.06 199 LYS A C 1
ATOM 1587 O O . LYS A 1 199 ? 14.684 -2.551 -14.304 1.00 65.06 199 LYS A O 1
ATOM 1592 N N . GLU A 1 200 ? 15.367 -1.870 -12.285 1.00 71.12 200 GLU A N 1
ATOM 1593 C CA . GLU A 1 200 ? 14.858 -3.027 -11.547 1.00 71.12 200 GLU A CA 1
ATOM 1594 C C . GLU A 1 200 ? 13.655 -2.647 -10.671 1.00 71.12 200 GLU A C 1
ATOM 1596 O O . GLU A 1 200 ? 13.637 -1.626 -9.969 1.00 71.12 200 GLU A O 1
ATOM 1601 N N . SER A 1 201 ? 12.599 -3.452 -10.752 1.00 69.94 201 SER A N 1
ATOM 1602 C CA . SER A 1 201 ? 11.484 -3.426 -9.807 1.00 69.94 201 SER A CA 1
ATOM 1603 C C . SER A 1 201 ? 11.914 -4.007 -8.454 1.00 69.94 201 SER A C 1
ATOM 1605 O O . SER A 1 201 ? 12.922 -4.713 -8.381 1.00 69.94 201 SER A O 1
ATOM 1607 N N . PRO A 1 202 ? 11.123 -3.815 -7.381 1.00 66.25 202 PRO A N 1
ATOM 1608 C CA . PRO A 1 202 ? 11.319 -4.553 -6.130 1.00 66.25 202 PRO A CA 1
ATOM 1609 C C . PRO A 1 202 ? 11.348 -6.084 -6.315 1.00 66.25 202 PRO A C 1
ATOM 1611 O O . PRO A 1 202 ? 11.939 -6.791 -5.508 1.00 66.25 202 PRO A O 1
ATOM 1614 N N . SER A 1 203 ? 10.743 -6.588 -7.397 1.00 65.12 203 SER A N 1
ATOM 1615 C CA . SER A 1 203 ? 10.746 -7.997 -7.811 1.00 65.12 203 SER A CA 1
ATOM 1616 C C . SER A 1 203 ? 11.933 -8.400 -8.708 1.00 65.12 203 SER A C 1
ATOM 1618 O O . SER A 1 203 ? 11.927 -9.498 -9.263 1.00 65.12 203 SER A O 1
ATOM 1620 N N . GLY A 1 204 ? 12.935 -7.530 -8.890 1.00 72.06 204 GLY A N 1
ATOM 1621 C CA . GLY A 1 204 ? 14.141 -7.799 -9.688 1.00 72.06 204 GLY A CA 1
ATOM 1622 C C . GLY A 1 204 ? 13.909 -7.858 -11.203 1.00 72.06 204 GLY A C 1
ATOM 1623 O O . GLY A 1 204 ? 14.773 -8.309 -11.950 1.00 72.06 204 GLY A O 1
ATOM 1624 N N . ARG A 1 205 ? 12.736 -7.432 -11.687 1.00 76.25 205 ARG A N 1
ATOM 1625 C CA . ARG A 1 205 ? 12.394 -7.416 -13.116 1.00 76.25 205 ARG A CA 1
ATOM 1626 C C . ARG A 1 205 ? 12.784 -6.096 -13.750 1.00 76.25 205 ARG A C 1
ATOM 1628 O O . ARG A 1 205 ? 12.712 -5.049 -13.113 1.00 76.25 205 ARG A O 1
ATOM 1635 N N . ILE A 1 206 ? 13.097 -6.143 -15.045 1.00 81.25 206 ILE A N 1
ATOM 1636 C CA . ILE A 1 206 ? 13.311 -4.927 -15.828 1.00 81.25 206 ILE A CA 1
ATOM 1637 C C . ILE A 1 206 ? 12.041 -4.070 -15.765 1.00 81.25 206 ILE A C 1
ATOM 1639 O O . ILE A 1 206 ? 11.005 -4.507 -16.254 1.00 81.25 206 ILE A O 1
ATOM 1643 N N . TRP A 1 207 ? 12.134 -2.856 -15.222 1.00 81.88 207 TRP A N 1
ATOM 1644 C CA . TRP A 1 207 ? 11.026 -1.927 -14.981 1.00 81.88 207 TRP A CA 1
ATOM 1645 C C . TRP A 1 207 ? 10.111 -1.770 -16.190 1.00 81.88 207 TRP A C 1
ATOM 1647 O O . TRP A 1 207 ? 8.905 -1.907 -16.077 1.00 81.88 207 TRP A O 1
ATOM 1657 N N . SER A 1 208 ? 10.675 -1.602 -17.387 1.00 81.62 208 SER A N 1
ATOM 1658 C CA . SER A 1 208 ? 9.883 -1.444 -18.612 1.00 81.62 208 SER A CA 1
ATOM 1659 C C . SER A 1 208 ? 9.054 -2.667 -19.014 1.00 81.62 208 SER A C 1
ATOM 1661 O O . SER A 1 208 ? 8.261 -2.585 -19.945 1.00 81.62 208 SER A O 1
ATOM 1663 N N . LYS A 1 209 ? 9.299 -3.816 -18.384 1.00 80.88 209 LYS A N 1
ATOM 1664 C CA . LYS A 1 209 ? 8.582 -5.075 -18.593 1.00 80.88 209 LYS A CA 1
ATOM 1665 C C . LYS A 1 209 ? 7.677 -5.420 -17.409 1.00 80.88 209 LYS A C 1
ATOM 1667 O O . LYS A 1 209 ? 7.115 -6.512 -17.396 1.00 80.88 209 LYS A O 1
ATOM 1672 N N . THR A 1 210 ? 7.584 -4.559 -16.397 1.00 83.25 210 THR A N 1
ATOM 1673 C CA . THR A 1 210 ? 6.731 -4.826 -15.243 1.00 83.25 210 THR A CA 1
ATOM 1674 C C . THR A 1 210 ? 5.315 -4.322 -15.478 1.00 83.25 210 THR A C 1
ATOM 1676 O O . THR A 1 210 ? 5.075 -3.444 -16.308 1.00 83.25 210 THR A O 1
ATOM 1679 N N . ILE A 1 211 ? 4.371 -4.890 -14.732 1.00 83.94 211 ILE A N 1
ATOM 1680 C CA . ILE A 1 211 ? 2.960 -4.513 -14.822 1.00 83.94 211 ILE A CA 1
ATOM 1681 C C . ILE A 1 211 ? 2.764 -3.107 -14.258 1.00 83.94 211 ILE A C 1
ATOM 1683 O O . ILE A 1 211 ? 2.028 -2.333 -14.845 1.00 83.94 211 ILE A O 1
ATOM 1687 N N . GLU A 1 212 ? 3.500 -2.715 -13.212 1.00 86.44 212 GLU A N 1
ATOM 1688 C CA . GLU A 1 212 ? 3.457 -1.351 -12.666 1.00 86.44 212 GLU A CA 1
ATOM 1689 C C . GLU A 1 212 ? 3.768 -0.313 -13.743 1.00 86.44 212 GLU A C 1
ATOM 1691 O O . GLU A 1 212 ? 3.116 0.722 -13.814 1.00 86.44 212 GLU A O 1
ATOM 1696 N N . HIS A 1 213 ? 4.750 -0.592 -14.604 1.00 86.56 213 HIS A N 1
ATOM 1697 C CA . HIS A 1 213 ? 5.081 0.287 -15.716 1.00 86.56 213 HIS A CA 1
ATOM 1698 C C . HIS A 1 213 ? 3.971 0.337 -16.767 1.00 86.56 213 HIS A C 1
ATOM 1700 O O . HIS A 1 213 ? 3.653 1.421 -17.247 1.00 86.56 213 HIS A O 1
ATOM 1706 N N . GLN A 1 214 ? 3.387 -0.809 -17.124 1.00 86.25 214 GLN A N 1
ATOM 1707 C CA . GLN A 1 214 ? 2.289 -0.881 -18.095 1.00 86.25 214 GLN A CA 1
ATOM 1708 C C . GLN A 1 214 ? 1.041 -0.149 -17.591 1.00 86.25 214 GLN A C 1
ATOM 1710 O O . GLN A 1 214 ? 0.470 0.663 -18.309 1.00 86.25 214 GLN A O 1
ATOM 1715 N N . GLU A 1 215 ? 0.674 -0.362 -16.333 1.00 85.56 215 GLU A N 1
ATOM 1716 C CA . GLU A 1 215 ? -0.447 0.313 -15.682 1.00 85.56 215 GLU A CA 1
ATOM 1717 C C . GLU A 1 215 ? -0.204 1.824 -15.567 1.00 85.56 215 GLU A C 1
ATOM 1719 O O . GLU A 1 215 ? -1.081 2.619 -15.894 1.00 85.56 215 GLU A O 1
ATOM 1724 N N . LEU A 1 216 ? 1.016 2.251 -15.213 1.00 83.88 216 LEU A N 1
ATOM 1725 C CA . LEU A 1 216 ? 1.397 3.670 -15.247 1.00 83.88 216 LEU A CA 1
ATOM 1726 C C . LEU A 1 216 ? 1.274 4.279 -16.647 1.00 83.88 216 LEU A C 1
ATOM 1728 O O . LEU A 1 216 ? 0.870 5.431 -16.769 1.00 83.88 216 LEU A O 1
ATOM 1732 N N . MET A 1 217 ? 1.643 3.539 -17.695 1.00 83.56 217 MET A N 1
ATOM 1733 C CA . MET A 1 217 ? 1.521 4.000 -19.082 1.00 83.56 217 MET A CA 1
ATOM 1734 C C . MET A 1 217 ? 0.060 4.190 -19.501 1.00 83.56 217 MET A C 1
ATOM 1736 O O . MET A 1 217 ? -0.218 5.100 -20.280 1.00 8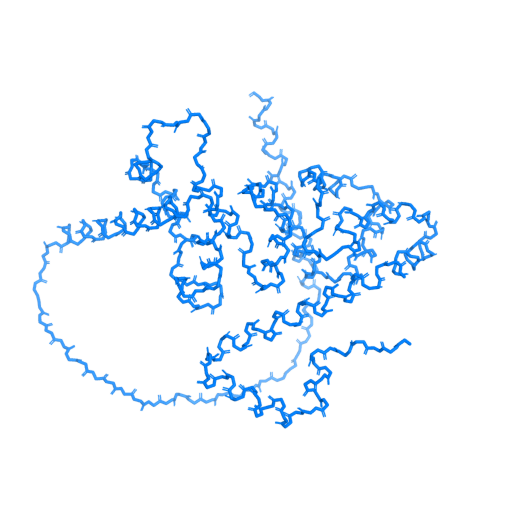3.56 217 MET A O 1
ATOM 1740 N N . ASN A 1 218 ? -0.844 3.354 -18.986 1.00 79.50 218 ASN A N 1
ATOM 1741 C CA . ASN A 1 218 ? -2.275 3.414 -19.282 1.00 79.50 218 ASN A CA 1
ATOM 1742 C C . ASN A 1 218 ? -2.974 4.549 -18.521 1.00 79.50 218 ASN A C 1
ATOM 1744 O O . ASN A 1 218 ? -3.800 5.254 -19.091 1.00 79.50 218 ASN A O 1
ATOM 1748 N N . GLU A 1 219 ? -2.621 4.739 -17.250 1.00 73.38 219 GLU A N 1
ATOM 1749 C CA . GLU A 1 219 ? -3.343 5.626 -16.330 1.00 73.38 219 GLU A CA 1
ATOM 1750 C C . GLU A 1 219 ? -2.762 7.036 -16.227 1.00 73.38 219 GLU A C 1
ATOM 1752 O O . GLU A 1 219 ? -3.435 7.981 -15.806 1.00 73.38 219 GLU A O 1
ATOM 1757 N N . ALA A 1 220 ? -1.499 7.231 -16.612 1.00 67.38 220 ALA A N 1
ATOM 1758 C CA . ALA A 1 220 ? -0.948 8.571 -16.671 1.00 67.38 220 ALA A CA 1
ATOM 1759 C C . ALA A 1 220 ? -1.733 9.384 -17.715 1.00 67.38 220 ALA A C 1
ATOM 1761 O O . ALA A 1 220 ? -1.555 9.202 -18.918 1.00 67.38 220 ALA A O 1
ATOM 1762 N N . SER A 1 221 ? -2.518 10.370 -17.253 1.00 55.34 221 SER A N 1
ATOM 1763 C CA . SER A 1 221 ? -3.242 11.374 -18.066 1.00 55.34 221 SER A CA 1
ATOM 1764 C C . SER A 1 221 ? -2.338 12.185 -19.012 1.00 55.34 221 SER A C 1
ATOM 1766 O O . SER A 1 221 ? -2.778 13.066 -19.743 1.00 55.34 221 SER A O 1
ATOM 1768 N N . THR A 1 222 ? -1.045 11.903 -18.963 1.00 54.34 222 THR A N 1
ATOM 1769 C CA . THR A 1 222 ? 0.021 12.430 -19.780 1.00 54.34 222 THR A CA 1
ATOM 1770 C C . THR A 1 222 ? 1.018 11.307 -20.087 1.00 54.34 222 THR A C 1
ATOM 1772 O O . THR A 1 222 ? 2.213 11.478 -19.884 1.00 54.34 222 THR A O 1
ATOM 1775 N N . SER A 1 223 ? 0.575 10.128 -20.546 1.00 67.81 223 SER A N 1
ATOM 1776 C CA . SER A 1 223 ? 1.475 9.021 -20.939 1.00 67.81 223 SER A CA 1
ATOM 1777 C C . SER A 1 223 ? 2.625 9.512 -21.829 1.00 67.81 223 SER A C 1
ATOM 1779 O O . SER A 1 223 ? 3.773 9.117 -21.642 1.00 67.81 223 SER A O 1
ATOM 1781 N N . LYS A 1 224 ? 2.344 10.506 -22.681 1.00 73.00 224 LYS A N 1
ATOM 1782 C CA . LYS A 1 224 ? 3.336 11.339 -23.371 1.00 73.00 224 LYS A CA 1
ATOM 1783 C C . LYS A 1 224 ? 4.363 11.987 -22.423 1.00 73.00 224 LYS A C 1
ATOM 1785 O O . LYS A 1 224 ? 5.546 11.704 -22.566 1.00 73.00 224 LYS A O 1
ATOM 1790 N N . ASN A 1 225 ? 3.950 12.779 -21.432 1.00 76.94 225 ASN A N 1
ATOM 1791 C CA . ASN A 1 225 ? 4.851 13.349 -20.419 1.00 76.94 225 ASN A CA 1
ATOM 1792 C C . ASN A 1 225 ? 5.622 12.272 -19.651 1.00 76.94 225 ASN A C 1
ATOM 1794 O O . ASN A 1 225 ? 6.797 12.466 -19.367 1.00 76.94 225 ASN A O 1
ATOM 1798 N N . TYR A 1 226 ? 5.001 11.141 -19.304 1.00 80.88 226 TYR A N 1
ATOM 1799 C CA . TYR A 1 226 ? 5.712 10.054 -18.630 1.00 80.88 226 TYR A CA 1
ATOM 1800 C C . TYR A 1 226 ? 6.836 9.479 -19.508 1.00 80.88 226 TYR A C 1
ATOM 1802 O O . TYR A 1 226 ? 7.968 9.327 -19.040 1.00 80.88 226 TYR A O 1
ATOM 1810 N N . ILE A 1 227 ? 6.544 9.196 -20.783 1.00 82.44 227 ILE A N 1
ATOM 1811 C CA . ILE A 1 227 ? 7.526 8.712 -21.764 1.00 82.44 227 ILE A CA 1
ATOM 1812 C C . ILE A 1 227 ? 8.645 9.734 -21.933 1.00 82.44 227 ILE A C 1
ATOM 1814 O O . ILE A 1 227 ? 9.821 9.385 -21.834 1.00 82.44 227 ILE A O 1
ATOM 1818 N N . GLU A 1 228 ? 8.288 10.994 -22.155 1.00 80.69 228 GLU A N 1
ATOM 1819 C CA . GLU A 1 228 ? 9.252 12.074 -22.282 1.00 80.69 228 GLU A CA 1
ATOM 1820 C C . GLU A 1 228 ? 10.109 12.187 -21.000 1.00 80.69 228 GLU A C 1
ATOM 1822 O O . GLU A 1 228 ? 11.325 12.293 -21.109 1.00 80.69 228 GLU A O 1
ATOM 1827 N N . THR A 1 229 ? 9.540 12.027 -19.792 1.00 80.31 229 THR A N 1
ATOM 1828 C CA . THR A 1 229 ? 10.285 12.064 -18.503 1.00 80.31 229 THR A CA 1
ATOM 1829 C C . THR A 1 229 ? 11.325 10.987 -18.446 1.00 80.31 229 THR A C 1
ATOM 1831 O O . THR A 1 229 ? 12.496 11.226 -18.144 1.00 80.31 229 THR A O 1
ATOM 1834 N N . ARG A 1 230 ? 10.893 9.777 -18.765 1.00 83.44 230 ARG A N 1
ATOM 1835 C CA . ARG A 1 230 ? 11.767 8.625 -18.782 1.00 83.44 230 ARG A CA 1
ATOM 1836 C C . ARG A 1 230 ? 12.906 8.805 -19.784 1.00 83.44 230 ARG A C 1
ATOM 1838 O O . ARG A 1 230 ? 14.039 8.443 -19.464 1.00 83.44 230 ARG A O 1
ATOM 1845 N N . ASN A 1 231 ? 12.616 9.357 -20.959 1.00 84.12 231 ASN A N 1
ATOM 1846 C CA . ASN A 1 231 ? 13.610 9.584 -22.000 1.00 84.12 231 ASN A CA 1
ATOM 1847 C C . ASN A 1 231 ? 14.600 10.684 -21.601 1.00 84.12 231 ASN A C 1
ATOM 1849 O O . ASN A 1 231 ? 15.800 10.432 -21.650 1.00 84.12 231 ASN A O 1
ATOM 1853 N N . SER A 1 232 ? 14.131 11.831 -21.099 1.00 82.00 232 SER A N 1
ATOM 1854 C CA . SER A 1 232 ? 14.996 12.935 -20.660 1.00 82.00 232 SER A CA 1
ATOM 1855 C C . SER A 1 232 ? 15.940 12.523 -19.530 1.00 82.00 232 SER A C 1
ATOM 1857 O O . SER A 1 232 ? 17.137 12.793 -19.597 1.00 82.00 232 SER A O 1
ATOM 1859 N N . VAL A 1 233 ? 15.444 11.793 -18.522 1.00 81.88 233 VAL A N 1
ATOM 1860 C CA . VAL A 1 233 ? 16.300 11.252 -17.449 1.00 81.88 233 VAL A CA 1
ATOM 1861 C C . VAL A 1 233 ? 17.344 10.288 -18.023 1.00 81.88 233 VAL A C 1
ATOM 1863 O O . VAL A 1 233 ? 18.509 10.322 -17.631 1.00 81.88 233 VAL A O 1
ATOM 1866 N N . ALA A 1 234 ? 16.958 9.428 -18.970 1.00 81.62 234 ALA A N 1
ATOM 1867 C CA . ALA A 1 234 ? 17.885 8.491 -19.596 1.00 81.62 234 ALA A CA 1
ATOM 1868 C C . ALA A 1 234 ? 18.954 9.190 -20.456 1.00 81.62 234 ALA A C 1
ATOM 1870 O O . ALA A 1 234 ? 20.102 8.749 -20.465 1.00 81.62 234 ALA A O 1
ATOM 1871 N N . GLU A 1 235 ? 18.596 10.252 -21.176 1.00 81.62 235 GLU A N 1
ATOM 1872 C CA . GLU A 1 235 ? 19.515 11.057 -21.987 1.00 81.62 235 GLU A CA 1
ATOM 1873 C C . GLU A 1 235 ? 20.512 11.825 -21.122 1.00 81.62 235 GLU A C 1
ATOM 1875 O O . GLU A 1 235 ? 21.717 11.736 -21.370 1.00 81.62 235 GLU A O 1
ATOM 1880 N N . PHE A 1 236 ? 20.038 12.478 -20.056 1.00 78.38 236 PHE A N 1
ATOM 1881 C CA . PHE A 1 236 ? 20.898 13.184 -19.109 1.00 78.38 236 PHE A CA 1
ATOM 1882 C C . PHE A 1 236 ? 21.977 12.253 -18.540 1.00 78.38 236 PHE A C 1
ATOM 1884 O O . PHE A 1 236 ? 23.170 12.532 -18.657 1.00 78.38 236 PHE A O 1
ATOM 1891 N N . LEU A 1 237 ? 21.582 11.082 -18.029 1.00 77.19 237 LEU A N 1
ATOM 1892 C CA . LEU A 1 237 ? 22.514 10.114 -17.437 1.00 77.19 237 LEU A CA 1
ATOM 1893 C C . LEU A 1 237 ? 23.532 9.547 -18.440 1.00 77.19 237 LEU A C 1
ATOM 1895 O O . LEU A 1 237 ? 24.666 9.241 -18.062 1.00 77.19 237 LEU A O 1
ATOM 1899 N N . LYS A 1 238 ? 23.146 9.398 -19.715 1.00 79.06 238 LYS A N 1
ATOM 1900 C CA . LYS A 1 238 ? 24.077 9.007 -20.786 1.00 79.06 238 LYS A CA 1
ATOM 1901 C C . LYS A 1 238 ? 25.093 10.116 -21.056 1.00 79.06 238 LYS A C 1
ATOM 1903 O O . LYS A 1 238 ? 26.281 9.823 -21.143 1.00 79.06 238 LYS A O 1
ATOM 1908 N N . SER A 1 239 ? 24.638 11.366 -21.151 1.00 72.75 239 SER A N 1
ATOM 1909 C CA . SER A 1 239 ? 25.499 12.523 -21.423 1.00 72.75 239 SER A CA 1
ATOM 1910 C C . SER A 1 239 ? 26.524 12.775 -20.312 1.00 72.75 239 SER A C 1
ATOM 1912 O O . SER A 1 239 ? 27.694 13.011 -20.604 1.00 72.75 239 SER A O 1
ATOM 1914 N N . ASP A 1 240 ? 26.127 12.613 -19.048 1.00 64.75 240 ASP A N 1
ATOM 1915 C CA . ASP A 1 240 ? 27.010 12.775 -17.889 1.00 64.75 240 ASP A CA 1
ATOM 1916 C C . ASP A 1 240 ? 28.063 11.652 -17.814 1.00 64.75 240 ASP A C 1
ATOM 1918 O O . ASP A 1 240 ? 29.248 11.898 -17.596 1.00 64.75 240 ASP A O 1
ATOM 1922 N N . SER A 1 241 ? 27.673 10.413 -18.146 1.00 60.09 241 SER A N 1
ATOM 1923 C CA . SER A 1 241 ? 28.612 9.284 -18.273 1.00 60.09 241 SER A CA 1
ATOM 1924 C C . SER A 1 241 ? 29.622 9.490 -19.413 1.00 60.09 241 SER A C 1
ATOM 1926 O O . SER A 1 241 ? 30.799 9.157 -19.274 1.00 60.09 241 SER A O 1
ATOM 1928 N N . SER A 1 242 ? 29.188 10.067 -20.539 1.00 56.72 242 SER A N 1
ATOM 1929 C CA . SER A 1 242 ? 30.070 10.408 -21.664 1.00 56.72 242 SER A CA 1
ATOM 1930 C C . SER A 1 242 ? 30.988 11.601 -21.364 1.00 56.72 242 SER A C 1
ATOM 1932 O O . SER A 1 242 ? 32.128 11.619 -21.830 1.00 56.72 242 SER A O 1
ATOM 1934 N N . ASN A 1 243 ? 30.547 12.566 -20.553 1.00 47.75 243 ASN A N 1
ATOM 1935 C CA . ASN A 1 243 ? 31.387 13.669 -20.078 1.00 47.75 243 ASN A CA 1
ATOM 1936 C C . ASN A 1 243 ? 32.411 13.201 -19.029 1.00 47.75 243 ASN A C 1
ATOM 1938 O O . ASN A 1 243 ? 33.569 13.616 -19.084 1.00 47.75 243 ASN A O 1
ATOM 1942 N N . ALA A 1 244 ? 32.042 12.256 -18.157 1.00 44.47 244 ALA A N 1
ATOM 1943 C CA . ALA A 1 244 ? 32.967 11.595 -17.236 1.00 44.47 244 ALA A CA 1
ATOM 1944 C C . ALA A 1 244 ? 34.027 10.739 -17.964 1.00 44.47 244 ALA A C 1
ATOM 1946 O O . ALA A 1 244 ? 35.176 10.679 -17.530 1.00 44.47 244 ALA A O 1
ATOM 1947 N N . GLN A 1 245 ? 33.683 10.128 -19.107 1.00 41.78 245 GLN A N 1
ATOM 1948 C CA . GLN A 1 245 ? 34.645 9.425 -19.972 1.00 41.78 245 GLN A CA 1
ATOM 1949 C C . GLN A 1 245 ? 35.526 10.365 -20.813 1.00 41.78 245 GLN A C 1
ATOM 1951 O O . GLN A 1 245 ? 36.655 10.009 -21.138 1.00 41.78 245 GLN A O 1
ATOM 1956 N N . LYS A 1 246 ? 35.071 11.584 -21.137 1.00 37.78 246 LYS A N 1
ATOM 1957 C CA . LYS A 1 246 ? 35.900 12.594 -21.825 1.00 37.78 246 LYS A CA 1
ATOM 1958 C C . LYS A 1 246 ? 36.942 13.261 -20.919 1.00 37.78 246 LYS A C 1
ATOM 1960 O O . LYS A 1 246 ? 37.939 13.763 -21.430 1.00 37.78 246 LYS A O 1
ATOM 1965 N N . LEU A 1 247 ? 36.752 13.232 -19.598 1.00 34.28 247 LEU A N 1
ATOM 1966 C CA . LEU A 1 247 ? 37.713 13.730 -18.601 1.00 34.28 247 LEU A CA 1
ATOM 1967 C C . LEU A 1 247 ? 38.753 12.683 -18.160 1.00 34.28 247 LEU A C 1
ATOM 1969 O O . LEU A 1 247 ? 39.696 13.023 -17.452 1.00 34.28 247 LEU A O 1
ATOM 1973 N N . THR A 1 248 ? 38.639 11.432 -18.618 1.00 35.44 248 THR A N 1
ATOM 1974 C CA . THR A 1 248 ? 39.624 10.360 -18.383 1.00 35.44 248 THR A CA 1
ATOM 1975 C C . THR A 1 248 ? 40.279 9.892 -19.684 1.00 35.44 248 THR A C 1
ATOM 1977 O O . THR A 1 248 ? 40.529 8.712 -19.910 1.00 35.44 248 THR A O 1
ATOM 1980 N N . GLY A 1 249 ? 40.612 10.829 -20.571 1.00 33.81 249 GLY A N 1
ATOM 1981 C CA . GLY A 1 249 ? 41.500 10.539 -21.691 1.00 33.81 249 GLY A CA 1
ATOM 1982 C C . GLY A 1 249 ? 42.960 10.481 -21.238 1.00 33.81 249 GLY A C 1
ATOM 1983 O O . GLY A 1 249 ? 43.588 11.530 -21.197 1.00 33.81 249 GLY A O 1
ATOM 1984 N N . SER A 1 250 ? 43.493 9.290 -20.913 1.00 29.59 250 SER A N 1
ATOM 1985 C CA . SER A 1 250 ? 44.897 8.882 -21.171 1.00 29.59 250 SER A CA 1
ATOM 1986 C C . SER A 1 250 ? 45.230 7.498 -20.572 1.00 29.59 250 SER A C 1
ATOM 1988 O O . SER A 1 250 ? 45.634 7.398 -19.417 1.00 29.59 250 SER A O 1
ATOM 1990 N N . LYS A 1 251 ? 45.074 6.422 -21.358 1.00 32.00 251 LYS A N 1
ATOM 1991 C CA . LYS A 1 251 ? 46.161 5.541 -21.858 1.00 32.00 251 LYS A CA 1
ATOM 1992 C C . LYS A 1 251 ? 45.642 4.171 -22.318 1.00 32.00 251 LYS A C 1
ATOM 1994 O O . LYS A 1 251 ? 44.801 3.543 -21.690 1.00 32.00 251 LYS A O 1
ATOM 1999 N N . GLN A 1 252 ? 46.192 3.766 -23.459 1.00 33.97 252 GLN A N 1
ATOM 2000 C CA . GLN A 1 252 ? 45.991 2.527 -24.213 1.00 33.97 252 GLN A CA 1
ATOM 2001 C C . GLN A 1 252 ? 46.332 1.250 -23.423 1.00 33.97 252 GLN A C 1
ATOM 2003 O O . GLN A 1 252 ? 47.234 1.277 -22.588 1.00 33.97 252 GLN A O 1
ATOM 2008 N N . GLY A 1 253 ? 45.726 0.116 -23.814 1.00 28.47 253 GLY A N 1
ATOM 2009 C CA . GLY A 1 253 ? 46.289 -1.214 -23.538 1.00 28.47 253 GLY A CA 1
ATOM 2010 C C . GLY A 1 253 ? 45.349 -2.426 -23.646 1.00 28.47 253 GLY A C 1
ATOM 2011 O O . GLY A 1 253 ? 45.076 -3.033 -22.626 1.00 28.47 253 GLY A O 1
ATOM 2012 N N . SER A 1 254 ? 44.944 -2.785 -24.874 1.00 29.66 254 SER A N 1
ATOM 2013 C CA . SER A 1 254 ? 44.647 -4.139 -25.419 1.00 29.66 254 SER A CA 1
ATOM 2014 C C . SER A 1 254 ? 43.623 -5.118 -24.776 1.00 29.66 254 SER A C 1
ATOM 2016 O O . SER A 1 254 ? 43.332 -5.059 -23.588 1.00 29.66 254 SER A O 1
ATOM 2018 N N . PRO A 1 255 ? 43.046 -6.047 -25.583 1.00 41.25 255 PRO A N 1
ATOM 2019 C CA . PRO A 1 255 ? 41.835 -6.796 -25.248 1.00 41.25 255 PRO A CA 1
ATOM 2020 C C . PRO A 1 255 ? 42.138 -8.188 -24.672 1.00 41.25 255 PRO A C 1
ATOM 2022 O O . PRO A 1 255 ? 43.012 -8.890 -25.178 1.00 41.25 255 PRO A O 1
ATOM 2025 N N . ILE A 1 256 ? 41.359 -8.641 -23.684 1.00 29.39 256 ILE A N 1
ATOM 2026 C CA . ILE A 1 256 ? 41.361 -10.048 -23.256 1.00 29.39 256 ILE A CA 1
ATOM 2027 C C . ILE A 1 256 ? 39.935 -10.610 -23.287 1.00 29.39 256 ILE A C 1
ATOM 2029 O O . ILE A 1 256 ? 39.077 -10.275 -22.476 1.00 29.39 256 ILE A O 1
ATOM 2033 N N . ARG A 1 257 ? 39.736 -11.411 -24.338 1.00 28.30 257 ARG A N 1
ATOM 2034 C CA . ARG A 1 257 ? 39.009 -12.681 -24.478 1.00 28.30 257 ARG A CA 1
ATOM 2035 C C . ARG A 1 257 ? 38.017 -13.092 -23.377 1.00 28.30 257 ARG A C 1
ATOM 2037 O O . ARG A 1 257 ? 38.364 -13.240 -22.212 1.00 28.30 257 ARG A O 1
ATOM 2044 N N . SER A 1 258 ? 36.804 -13.400 -23.832 1.00 36.09 258 SER A N 1
ATOM 2045 C CA . SER A 1 258 ? 35.780 -14.185 -23.146 1.00 36.09 258 SER A CA 1
ATOM 2046 C C . SER A 1 258 ? 36.269 -15.598 -22.823 1.00 36.09 258 SER A C 1
ATOM 2048 O O . SER A 1 258 ? 36.759 -16.275 -23.723 1.00 36.09 258 SER A O 1
ATOM 2050 N N . GLU A 1 259 ? 36.027 -16.069 -21.603 1.00 29.84 259 GLU A N 1
ATOM 2051 C CA . GLU A 1 259 ? 35.899 -17.497 -21.304 1.00 29.84 259 GLU A CA 1
ATOM 2052 C C . GLU A 1 259 ? 34.850 -17.689 -20.200 1.00 29.84 259 GLU A C 1
ATOM 2054 O O . GLU A 1 259 ? 34.934 -17.136 -19.105 1.00 29.84 259 GLU A O 1
ATOM 2059 N N . VAL A 1 260 ? 33.799 -18.412 -20.582 1.00 35.03 260 VAL A N 1
ATOM 2060 C CA . VAL A 1 260 ? 32.757 -18.988 -19.735 1.00 35.03 260 VAL A CA 1
ATOM 2061 C C . VAL A 1 260 ? 33.363 -20.215 -19.057 1.00 35.03 260 VAL A C 1
ATOM 2063 O O . VAL A 1 260 ? 33.995 -21.017 -19.738 1.00 35.03 260 VAL A O 1
ATOM 2066 N N . SER A 1 261 ? 33.139 -20.389 -17.755 1.00 30.30 261 SER A N 1
ATOM 2067 C CA . SER A 1 261 ? 33.320 -21.685 -17.099 1.00 30.30 261 SER A CA 1
ATOM 2068 C C . SER A 1 261 ? 32.128 -21.956 -16.189 1.00 30.30 261 SER A C 1
ATOM 2070 O O . SER A 1 261 ? 31.895 -21.234 -15.218 1.00 30.30 261 SER A O 1
ATOM 2072 N N . ASP A 1 262 ? 31.378 -22.991 -16.558 1.00 38.31 262 ASP A N 1
ATOM 2073 C CA . ASP A 1 262 ? 30.344 -23.647 -15.769 1.00 38.31 262 ASP A CA 1
ATOM 2074 C C . ASP A 1 262 ? 31.005 -24.523 -14.697 1.00 38.31 262 ASP A C 1
ATOM 2076 O O . ASP A 1 262 ? 31.638 -25.520 -15.028 1.00 38.31 262 ASP A O 1
ATOM 2080 N N . GLU A 1 263 ? 30.835 -24.184 -13.418 1.00 31.59 263 GLU A N 1
ATOM 2081 C CA . GLU A 1 263 ? 30.825 -25.176 -12.333 1.00 31.59 263 GLU A CA 1
ATOM 2082 C C . GLU A 1 263 ? 30.140 -24.596 -11.075 1.00 31.59 263 GLU A C 1
ATOM 2084 O O . GLU A 1 263 ? 30.438 -23.463 -10.678 1.00 31.59 263 GLU A O 1
ATOM 2089 N N . PRO A 1 264 ? 29.196 -25.316 -10.434 1.00 32.31 264 PRO A N 1
ATOM 2090 C CA . PRO A 1 264 ? 28.515 -24.828 -9.238 1.00 32.31 264 PRO A CA 1
ATOM 2091 C C . PRO A 1 264 ? 29.356 -25.054 -7.963 1.00 32.31 264 PRO A C 1
ATOM 2093 O O . PRO A 1 264 ? 29.886 -26.150 -7.769 1.00 32.31 264 PRO A O 1
ATOM 2096 N N . PRO A 1 265 ? 29.438 -24.079 -7.034 1.00 32.12 265 PRO A N 1
ATOM 2097 C CA . PRO A 1 265 ? 30.120 -24.274 -5.757 1.00 32.12 265 PRO A CA 1
ATOM 2098 C C . PRO A 1 265 ? 29.251 -25.045 -4.733 1.00 32.12 265 PRO A C 1
ATOM 2100 O O . PRO A 1 265 ? 28.020 -25.025 -4.814 1.00 32.12 265 PRO A O 1
ATOM 2103 N N . PRO A 1 266 ? 29.877 -25.728 -3.753 1.00 28.75 266 PRO A N 1
ATOM 2104 C CA . PRO A 1 266 ? 29.249 -26.764 -2.933 1.00 28.75 266 PRO A CA 1
ATOM 2105 C C . PRO A 1 266 ? 28.408 -26.219 -1.768 1.00 28.75 266 PRO A C 1
ATOM 2107 O O . PRO A 1 266 ? 28.611 -25.106 -1.286 1.00 28.75 266 PRO A O 1
ATOM 2110 N N . ILE A 1 267 ? 27.495 -27.062 -1.274 1.00 33.59 267 ILE A N 1
ATOM 2111 C CA . ILE A 1 267 ? 26.619 -26.822 -0.114 1.00 33.59 267 ILE A CA 1
ATOM 2112 C C . ILE A 1 267 ? 27.375 -27.073 1.205 1.00 33.59 267 ILE A C 1
ATOM 2114 O O . ILE A 1 267 ? 27.917 -28.166 1.378 1.00 33.59 267 ILE A O 1
ATOM 2118 N N . PRO A 1 268 ? 27.304 -26.156 2.191 1.00 25.34 268 PRO A N 1
ATOM 2119 C CA . PRO A 1 268 ? 27.549 -26.494 3.595 1.00 25.34 268 PRO A CA 1
ATOM 2120 C C . PRO A 1 268 ? 26.300 -26.347 4.487 1.00 25.34 268 PRO A C 1
ATOM 2122 O O . PRO A 1 268 ? 25.419 -25.522 4.262 1.00 25.34 268 PRO A O 1
ATOM 2125 N N . GLN A 1 269 ? 26.261 -27.195 5.516 1.00 24.30 269 GLN A N 1
ATOM 2126 C CA . GLN A 1 269 ? 25.127 -27.573 6.364 1.00 24.30 269 GLN A CA 1
ATOM 2127 C C . GLN A 1 269 ? 24.754 -26.567 7.476 1.00 24.30 269 GLN A C 1
ATOM 2129 O O . GLN A 1 269 ? 25.537 -25.712 7.883 1.00 24.30 269 GLN A O 1
ATOM 2134 N N . ILE A 1 270 ? 23.539 -26.747 8.005 1.00 27.62 270 ILE A N 1
ATOM 2135 C CA . ILE A 1 270 ? 22.904 -26.016 9.116 1.00 27.62 270 ILE A CA 1
ATOM 2136 C C . ILE A 1 270 ? 23.491 -26.432 10.481 1.00 27.62 270 ILE A C 1
ATOM 2138 O O . ILE A 1 270 ? 23.565 -27.632 10.747 1.00 27.62 270 ILE A O 1
ATOM 2142 N N . PRO A 1 271 ? 23.711 -25.496 11.427 1.00 23.33 271 PRO A N 1
ATOM 2143 C CA . PRO A 1 271 ? 23.659 -25.789 12.857 1.00 23.33 271 PRO A CA 1
ATOM 2144 C C . PRO A 1 271 ? 22.349 -25.303 13.506 1.00 23.33 271 PRO A C 1
ATOM 2146 O O . PRO A 1 271 ? 21.852 -24.205 13.248 1.00 23.33 271 PRO A O 1
ATOM 2149 N N . GLN A 1 272 ? 21.796 -26.151 14.377 1.00 24.61 272 GLN A N 1
ATOM 2150 C CA . GLN A 1 272 ? 20.589 -25.918 15.173 1.00 24.61 272 GLN A CA 1
ATOM 2151 C C . GLN A 1 272 ? 20.809 -25.019 16.409 1.00 24.61 272 GLN A C 1
ATOM 2153 O O . GLN A 1 272 ? 21.850 -25.074 17.052 1.00 24.61 272 GLN A O 1
ATOM 2158 N N . LYS A 1 273 ? 19.700 -24.361 16.800 1.00 25.61 273 LYS A N 1
ATOM 2159 C CA . LYS A 1 273 ? 19.251 -23.925 18.147 1.00 25.61 273 LYS A CA 1
ATOM 2160 C C . LYS A 1 273 ? 20.040 -22.849 18.918 1.00 25.61 273 LYS A C 1
ATOM 2162 O O . LYS A 1 273 ? 21.207 -23.009 19.238 1.00 25.61 273 LYS A O 1
ATOM 2167 N N . GLY A 1 274 ? 19.291 -21.852 19.424 1.00 24.84 274 GLY A N 1
ATOM 2168 C CA . GLY A 1 274 ? 19.640 -21.175 20.683 1.00 24.84 274 GLY A CA 1
ATOM 2169 C C . GLY A 1 274 ? 19.177 -19.724 20.900 1.00 24.84 274 GLY A C 1
ATOM 2170 O O . GLY A 1 274 ? 19.998 -18.823 20.896 1.00 24.84 274 GLY A O 1
ATOM 2171 N N . SER A 1 275 ? 17.903 -19.526 21.264 1.00 30.94 275 SER A N 1
ATOM 2172 C CA . SER A 1 275 ? 17.412 -18.513 22.233 1.00 30.94 275 SER A CA 1
ATOM 2173 C C . SER A 1 275 ? 17.466 -16.980 21.961 1.00 30.94 275 SER A C 1
ATOM 2175 O O . SER A 1 275 ? 18.432 -16.396 21.483 1.00 30.94 275 SER A O 1
ATOM 2177 N N . SER A 1 276 ? 16.397 -16.310 22.426 1.00 41.09 276 SER A N 1
ATOM 2178 C CA . SER A 1 276 ? 16.303 -14.883 22.811 1.00 41.09 276 SER A CA 1
ATOM 2179 C C . SER A 1 276 ? 16.330 -13.785 21.719 1.00 41.09 276 SER A C 1
ATOM 2181 O O . SER A 1 276 ? 16.967 -12.739 21.885 1.00 41.09 276 SER A O 1
ATOM 2183 N N . ILE A 1 277 ? 15.546 -13.931 20.644 1.00 38.00 277 ILE A N 1
ATOM 2184 C CA . ILE A 1 277 ? 15.320 -12.844 19.660 1.00 38.00 277 ILE A CA 1
ATOM 2185 C C . ILE A 1 277 ? 14.163 -11.906 20.075 1.00 38.00 277 ILE A C 1
ATOM 2187 O O . ILE A 1 277 ? 14.220 -10.701 19.822 1.00 38.00 277 ILE A O 1
ATOM 2191 N N . LEU A 1 278 ? 13.154 -12.400 20.802 1.00 36.09 278 LEU A N 1
ATOM 2192 C CA . LEU A 1 278 ? 11.926 -11.639 21.097 1.00 36.09 278 LEU A CA 1
ATOM 2193 C C . LEU A 1 278 ? 12.129 -10.439 22.048 1.00 36.09 278 LEU A C 1
ATOM 2195 O O . LEU A 1 278 ? 11.508 -9.396 21.852 1.00 36.09 278 LEU A O 1
ATOM 2199 N N . SER A 1 279 ? 13.069 -10.505 22.998 1.00 33.09 279 SER A N 1
ATOM 2200 C CA . SER A 1 279 ? 13.373 -9.384 23.911 1.00 33.09 279 SER A CA 1
ATOM 2201 C C . SER A 1 279 ? 14.225 -8.275 23.268 1.00 33.09 279 SER A C 1
ATOM 2203 O O . SER A 1 279 ? 14.168 -7.117 23.691 1.00 33.09 279 SER A O 1
ATOM 2205 N N . ARG A 1 280 ? 14.984 -8.588 22.204 1.00 37.69 280 ARG A N 1
ATOM 2206 C CA . ARG A 1 280 ? 15.777 -7.603 21.439 1.00 37.69 280 ARG A CA 1
ATOM 2207 C C . ARG A 1 280 ? 14.957 -6.908 20.354 1.00 37.69 280 ARG A C 1
ATOM 2209 O O . ARG A 1 280 ? 15.244 -5.755 20.031 1.00 37.69 280 ARG A O 1
ATOM 2216 N N . VAL A 1 281 ? 13.931 -7.574 19.822 1.00 40.16 281 VAL A N 1
ATOM 2217 C CA . VAL A 1 281 ? 13.017 -6.995 18.825 1.00 40.16 281 VAL A CA 1
ATOM 2218 C C . VAL A 1 281 ? 12.084 -5.965 19.471 1.00 40.16 281 VAL A C 1
ATOM 2220 O O . VAL A 1 281 ? 11.967 -4.862 18.938 1.00 40.16 281 VAL A O 1
ATOM 2223 N N . LEU A 1 282 ? 11.533 -6.232 20.665 1.00 34.12 282 LEU A N 1
ATOM 2224 C CA . LEU A 1 282 ? 10.675 -5.264 21.373 1.00 34.12 282 LEU A CA 1
ATOM 2225 C C . LEU A 1 282 ? 11.414 -3.957 21.731 1.00 34.12 282 LEU A C 1
ATOM 2227 O O . LEU A 1 282 ? 10.907 -2.865 21.477 1.00 34.12 282 LEU A O 1
ATOM 2231 N N . LYS A 1 283 ? 12.658 -4.052 22.226 1.00 36.91 283 LYS A N 1
ATOM 2232 C CA . LYS A 1 283 ? 13.484 -2.872 22.556 1.00 36.91 283 LYS A CA 1
ATOM 2233 C C . LYS A 1 283 ? 13.951 -2.093 21.320 1.00 36.91 283 LYS A C 1
ATOM 2235 O O . LYS A 1 283 ? 14.156 -0.883 21.406 1.00 36.91 283 LYS A O 1
ATOM 2240 N N . LYS A 1 284 ? 14.100 -2.743 20.156 1.00 44.88 284 LYS A N 1
ATOM 2241 C CA . LYS A 1 284 ? 14.382 -2.047 18.887 1.00 44.88 284 LYS A CA 1
ATOM 2242 C C . LYS A 1 284 ? 13.149 -1.320 18.344 1.00 44.88 284 LYS A C 1
ATOM 2244 O O . LYS A 1 284 ? 13.304 -0.202 17.865 1.00 44.88 284 LYS A O 1
ATOM 2249 N N . PHE A 1 285 ? 11.947 -1.883 18.481 1.00 42.50 285 PHE A N 1
ATOM 2250 C CA . PHE A 1 285 ? 10.707 -1.230 18.042 1.00 42.50 285 PHE A CA 1
ATOM 2251 C C . PHE A 1 285 ? 10.369 0.026 18.864 1.00 42.50 285 PHE A C 1
ATOM 2253 O O . PHE A 1 285 ? 10.100 1.069 18.271 1.00 42.50 285 PHE A O 1
ATOM 2260 N N . GLN A 1 286 ? 10.511 -0.004 20.196 1.00 39.34 286 GLN A N 1
ATOM 2261 C CA . GLN A 1 286 ? 10.327 1.197 21.034 1.00 39.34 286 GLN A CA 1
ATOM 2262 C C . GLN A 1 286 ? 11.366 2.296 20.742 1.00 39.34 286 GLN A C 1
ATOM 2264 O O . GLN A 1 286 ? 11.044 3.481 20.759 1.00 39.34 286 GLN A O 1
ATOM 2269 N N . LYS A 1 287 ? 12.607 1.924 20.396 1.00 39.81 287 LYS A N 1
ATOM 2270 C CA . LYS A 1 287 ? 13.672 2.881 20.043 1.00 39.81 287 LYS A CA 1
ATOM 2271 C C . LYS A 1 287 ? 13.486 3.496 18.649 1.00 39.81 287 LYS A C 1
ATOM 2273 O O . LYS A 1 287 ? 13.942 4.612 18.419 1.00 39.81 287 LYS A O 1
ATOM 2278 N N . ILE A 1 288 ? 12.837 2.780 17.728 1.00 45.16 288 ILE A N 1
ATOM 2279 C CA . ILE A 1 288 ? 12.493 3.266 16.384 1.00 45.16 288 ILE A CA 1
ATOM 2280 C C . ILE A 1 288 ? 11.296 4.222 16.453 1.00 45.16 288 ILE A C 1
ATOM 2282 O O . ILE A 1 288 ? 11.364 5.297 15.865 1.00 45.16 288 ILE A O 1
ATOM 2286 N N . LEU A 1 289 ? 10.265 3.890 17.237 1.00 37.62 289 LEU A N 1
ATOM 2287 C CA . LEU A 1 289 ? 9.136 4.788 17.493 1.00 37.62 289 LEU A CA 1
ATOM 2288 C C . LEU A 1 289 ? 9.605 6.058 18.227 1.00 37.62 289 LEU A C 1
ATOM 2290 O O . LEU A 1 289 ? 9.426 7.158 17.714 1.00 37.62 289 LEU A O 1
ATOM 2294 N N . GLY A 1 290 ? 10.351 5.930 19.331 1.00 34.69 290 GLY A N 1
ATOM 2295 C CA . GLY A 1 290 ? 10.845 7.084 20.097 1.00 34.69 290 GLY A CA 1
ATOM 2296 C C . GLY A 1 290 ? 11.798 8.014 19.327 1.00 34.69 290 GLY A C 1
ATOM 2297 O O . GLY A 1 290 ? 11.768 9.228 19.521 1.00 34.69 290 GLY A O 1
ATOM 2298 N N . LYS A 1 291 ? 12.613 7.488 18.399 1.00 40.59 291 LYS A N 1
ATOM 2299 C CA . LYS A 1 291 ? 13.495 8.315 17.551 1.00 40.59 291 LYS A CA 1
ATOM 2300 C C . LYS A 1 291 ? 12.773 8.998 16.381 1.00 40.59 291 LYS A C 1
ATOM 2302 O O . LYS A 1 291 ? 13.296 9.992 15.881 1.00 40.59 291 LYS A O 1
ATOM 2307 N N . MET A 1 292 ? 11.607 8.506 15.950 1.00 41.97 292 MET A N 1
ATOM 2308 C CA . MET A 1 292 ? 10.787 9.185 14.935 1.00 41.97 292 MET A CA 1
ATOM 2309 C C . MET A 1 292 ? 9.982 10.349 15.529 1.00 41.97 292 MET A C 1
ATOM 2311 O O . MET A 1 292 ? 9.889 11.393 14.888 1.00 41.97 292 MET A O 1
ATOM 2315 N N . PHE A 1 293 ? 9.508 10.232 16.774 1.00 39.16 293 PHE A N 1
ATOM 2316 C CA . PHE A 1 293 ? 8.781 11.318 17.446 1.00 39.16 293 PHE A CA 1
ATOM 2317 C C . PHE A 1 293 ? 9.688 12.493 17.859 1.00 39.16 293 PHE A C 1
ATOM 2319 O O . PHE A 1 293 ? 9.292 13.651 17.734 1.00 39.16 293 PHE A O 1
ATOM 2326 N N . PHE A 1 294 ? 10.951 12.243 18.235 1.00 34.91 294 PHE A N 1
ATOM 2327 C CA . PHE A 1 294 ? 11.877 13.321 18.623 1.00 34.91 294 PHE A CA 1
ATOM 2328 C C . PHE A 1 294 ? 12.300 14.229 17.448 1.00 34.91 294 PHE A C 1
ATOM 2330 O O . PHE A 1 294 ? 12.615 15.401 17.651 1.00 34.91 294 PHE A O 1
ATOM 2337 N N . LYS A 1 295 ? 12.256 13.733 16.200 1.00 35.31 295 LYS A N 1
ATOM 2338 C CA . LYS A 1 295 ? 12.556 14.549 15.006 1.00 35.31 295 LYS A CA 1
ATOM 2339 C C . LYS A 1 295 ? 11.417 15.497 14.605 1.00 35.31 295 LYS A C 1
ATOM 2341 O O . LYS A 1 295 ? 11.688 16.488 13.935 1.00 35.31 295 LYS A O 1
ATOM 2346 N N . MET A 1 296 ? 10.184 15.253 15.054 1.00 34.03 296 MET A N 1
ATOM 2347 C CA . MET A 1 296 ? 9.029 16.125 14.784 1.00 34.03 296 MET A CA 1
ATOM 2348 C C . MET A 1 296 ? 8.945 17.317 15.753 1.00 34.03 296 MET A C 1
ATOM 2350 O O . MET A 1 296 ? 8.449 18.377 15.374 1.00 34.03 296 MET A O 1
ATOM 2354 N N . SER A 1 297 ? 9.499 17.199 16.969 1.00 33.56 297 SER A N 1
ATOM 2355 C CA . SER A 1 297 ? 9.549 18.326 17.915 1.00 33.56 297 SER A CA 1
ATOM 2356 C C . SER A 1 297 ? 10.621 19.364 17.556 1.00 33.56 297 SER A C 1
ATOM 2358 O O . SER A 1 297 ? 10.458 20.538 17.875 1.00 33.56 297 SER A O 1
ATOM 2360 N N . PHE A 1 298 ? 11.691 18.970 16.853 1.00 31.22 298 PHE A N 1
ATOM 2361 C CA . PHE A 1 298 ? 12.762 19.897 16.466 1.00 31.22 298 PHE A CA 1
ATOM 2362 C C . PHE A 1 298 ? 12.396 20.749 15.237 1.00 31.22 298 PHE A C 1
ATOM 2364 O O . PHE A 1 298 ? 12.774 21.913 15.157 1.00 31.22 298 PHE A O 1
ATOM 2371 N N . VAL A 1 299 ? 11.577 20.225 14.316 1.00 35.44 299 VAL A N 1
ATOM 2372 C CA . VAL A 1 299 ? 11.137 20.981 13.125 1.00 35.44 299 VAL A CA 1
ATOM 2373 C C . VAL A 1 299 ? 10.039 22.007 13.459 1.00 35.44 299 VAL A C 1
ATOM 2375 O O . VAL A 1 299 ? 9.947 23.037 12.800 1.00 35.44 299 VAL A O 1
ATOM 2378 N N . ARG A 1 300 ? 9.261 21.813 14.538 1.00 33.88 300 ARG A N 1
ATOM 2379 C CA . ARG A 1 300 ? 8.275 22.814 15.001 1.00 33.88 300 ARG A CA 1
ATOM 2380 C C . ARG A 1 300 ? 8.888 23.998 15.763 1.00 33.88 300 ARG A C 1
ATOM 2382 O O . ARG A 1 300 ? 8.240 25.035 15.842 1.00 33.88 300 ARG A O 1
ATOM 2389 N N . SER A 1 301 ? 10.122 23.885 16.266 1.00 33.53 301 SER A N 1
ATOM 2390 C CA . SER A 1 301 ? 10.809 24.982 16.973 1.00 33.53 301 SER A CA 1
ATOM 2391 C C . SER A 1 301 ? 11.565 25.944 16.046 1.00 33.53 301 SER A C 1
ATOM 2393 O O . SER A 1 301 ? 11.912 27.033 16.485 1.00 33.53 301 SER A O 1
ATOM 2395 N N . ILE A 1 302 ? 11.807 25.576 14.782 1.00 41.62 302 ILE A N 1
ATOM 2396 C CA . ILE A 1 302 ? 12.543 26.411 13.809 1.00 41.62 302 ILE A CA 1
ATOM 2397 C C . ILE A 1 302 ? 11.586 27.232 12.916 1.00 41.62 302 ILE A C 1
ATOM 2399 O O . ILE A 1 302 ? 12.012 28.151 12.234 1.00 41.62 302 ILE A O 1
ATOM 2403 N N . ILE A 1 303 ? 10.273 26.964 12.960 1.00 41.03 303 ILE A N 1
ATOM 2404 C CA . ILE A 1 303 ? 9.252 27.676 12.156 1.00 41.03 303 ILE A CA 1
ATOM 2405 C C . ILE A 1 303 ? 8.447 28.693 13.006 1.00 41.03 303 ILE A C 1
ATOM 2407 O O . ILE A 1 303 ? 7.506 29.320 12.528 1.00 41.03 303 ILE A O 1
ATOM 2411 N N . LYS A 1 304 ? 8.814 28.903 14.278 1.00 42.28 304 LYS A N 1
ATOM 2412 C CA . LYS A 1 304 ? 8.216 29.935 15.154 1.00 42.28 304 LYS A CA 1
ATOM 2413 C C . LYS A 1 304 ? 9.252 30.785 15.910 1.00 42.28 304 LYS A C 1
ATOM 2415 O O . LYS A 1 304 ? 8.965 31.254 17.008 1.00 42.28 304 LYS A O 1
ATOM 2420 N N . GLY A 1 305 ? 10.434 30.972 15.326 1.00 39.53 305 GLY A N 1
ATOM 2421 C CA . GLY A 1 305 ? 11.428 31.959 15.756 1.00 39.53 305 GLY A CA 1
ATOM 2422 C C . GLY A 1 305 ? 11.681 32.946 14.636 1.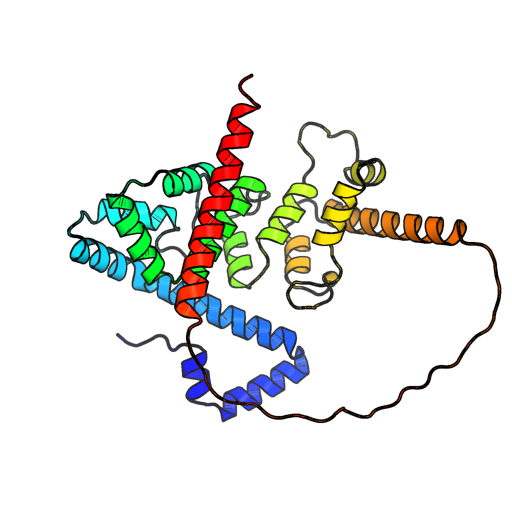00 39.53 305 GLY A C 1
ATOM 2423 O O . GLY A 1 305 ? 11.955 32.450 13.522 1.00 39.53 305 GLY A O 1
#

pLDDT: mean 70.14, std 21.43, range [23.33, 96.88]

Secondary structure (DSSP, 8-state):
------HHHHHHH-HHHHHHHHHHHHHHH-HHHHHHHHHHHHHHHHHHHHHHHHHHHHHHHHHHHT--HHHHHHHHHHTTTTSSSP--TT--HHHHHHHHHT--HHHHHHHHHHHHHH-HHHHHHHHHHHHHHHHHTTTT--HHHHHHHHHTT--HHHHHHHHHHHSPPTT-TTS-HHHHHHH---HHHHHHHHHHT-SB-TTSSBGGGSHHHHHHHHH-TTHHHHHHHHHHHHHHHHHHHHHHHHT----------------PPPP-PPPP----SHHHHHHHHHHHHHHHHHHHHHHHHSS--

Foldseek 3Di:
DPDPAAPVRVCVVCVPVCVVVLVVVCVVPNDLVSVLVSVLSNVLSLLVCCLVCQVVLLVVLCVVLVHDSVLLQVLCVLLQGNDQPPNCVVNQLVVSVVCVVPDDPSSVSSNVSVCVSSDVVSSVVSNVVSVLCNVQNQLPDDRVLLSVCVSSVHPSSLLSVLSSLLDDDPPPPDDQSLVVLVVPPPPVVLVVLCVSQPLQDVSRHGSCPDVSNVSSCVPRPPVVSSVSSSVSSVVVVVVVVVVVVVVPPDDDDDDDDDDDDDDDDDDDDDDDDDDDPVVVVVVVVVVVVVVVVVVVVVVVVVVPD

Organism: Phakopsora pachyrhizi (NCBI:txid170000)

Sequence (305 aa):
MDGVETSSEIRKKDIASYGAAREYYVSKLGSSEVQRREEVTDNQIKQFRIVKGWKDQEQSISKSLNLPKEEVHRIGNLLGGDKFFPSFDDVNAGETLKAIENLDNSDERVLQAWVDYLGKEEFKRRIILLKSLETYGNGGISEGILSAWQMQGLDVKRMLSILAKIKPDKSNSGLSWANRVLDSKDLEEIDKLRKLLSKESPSGRIWSKTIEHQELMNEASTSKNYIETRNSVAEFLKSDSSNAQKLTGSKQGSPIRSEVSDEPPPIPQIPQKGSSILSRVLKKFQKILGKMFFKMSFVRSIIKG